Protein AF-A0A8T5VSP6-F1 (afdb_monomer)

Secondary structure (DSSP, 8-state):
--------------------------PPPPHHHHHHHHHHHHHHHHHHHHHHHHHHHHHTTPPPPSSTTHHHHHHHHHHHHHHHHHHHH-GGG-----TT---TTT--GGGHHHHHHHHHHHHHHTPPPTT-B--SSHHHHHHHHHHHHHHHTT--HHHHHHHHHHHHHHHHHHHTT-SS--BTTBSS-BTTTTB-HHHHHHHHHHHHTTHHHHHHH-HHHHHHHHHHHHHHTTS-GGGBHHHHHHHHHHHHTTTGGGGHHHHHHH--SHHHHHHHHHHHHHSHHHHHHHHHTS-TTT-EE--HHHHHHHHHTTSS-SSHHHHT---EEHHHHHHH-GGGHHHHHHHHHHHHHHHT-

Nearest PDB structures (foldseek):
  7rbt-assembly1_R  TM=1.824E-01  e=8.080E+00  Homo sapiens

Foldseek 3Di:
DDDDDDDDDDDDDDDDDDDDPPPPPPPDQDPQLVVLVVQLVVLVVQLVVLLVVLVVCVVVVHDADDLNLASNVVSVLSNLQSLLSNCVSPVVSQDDQAPLRDRSSRDDNVCVVSVVSSVVSLCVLFPADDLQADDPCLLVLQLVLQLLLLVLVPDDNVLSNLSSLLSLLQLCVQPVVDAFTHGSHDPQFTGSNRHGPVLLVQLVVQCVVSLVVSCVVPVPVSVVVVVLVVSCPPHDNRSHSNSVSSSNCSRQPSNVSVLSVVCCVVPVDSLLSSVLSVCCVQPVVQSVVLSVVSNNQQRKDQPPVSLVSLLVVVQLVHYPVSVPDRMDGSNSRSVSVSSSRVSSVVSVVVSVVSVVD

Structure (mmCIF, N/CA/C/O backbone):
data_AF-A0A8T5VSP6-F1
#
_entry.id   AF-A0A8T5VSP6-F1
#
loop_
_atom_site.group_PDB
_atom_site.id
_atom_site.type_symbol
_atom_site.label_atom_id
_atom_site.label_alt_id
_atom_site.label_comp_id
_atom_site.label_asym_id
_atom_site.label_entity_id
_atom_site.label_seq_id
_atom_site.pdbx_PDB_ins_code
_atom_site.Cartn_x
_atom_site.Cartn_y
_atom_site.Cartn_z
_atom_site.occupancy
_atom_site.B_iso_or_equiv
_atom_site.auth_seq_id
_atom_site.auth_comp_id
_atom_site.auth_asym_id
_atom_site.auth_atom_id
_atom_site.pdbx_PDB_model_num
ATOM 1 N N . MET A 1 1 ? 37.391 -11.932 97.078 1.00 38.34 1 MET A N 1
ATOM 2 C CA . MET A 1 1 ? 37.858 -12.102 95.679 1.00 38.34 1 MET A CA 1
ATOM 3 C C . MET A 1 1 ? 36.710 -12.763 94.923 1.00 38.34 1 MET A C 1
ATOM 5 O O . MET A 1 1 ? 36.271 -13.790 95.395 1.00 38.34 1 MET A O 1
ATOM 9 N N . GLY A 1 2 ? 36.077 -12.274 93.862 1.00 34.69 2 GLY A N 1
ATOM 10 C CA . GLY A 1 2 ? 36.279 -11.147 92.957 1.00 34.69 2 GLY A CA 1
ATOM 11 C C . GLY A 1 2 ? 35.716 -11.559 91.581 1.00 34.69 2 GLY A C 1
ATOM 12 O O . GLY A 1 2 ? 36.086 -12.626 91.115 1.00 34.69 2 GLY A O 1
ATOM 13 N N . ARG A 1 3 ? 34.898 -10.686 90.955 1.00 36.75 3 ARG A N 1
ATOM 14 C CA . ARG A 1 3 ? 34.450 -10.664 89.527 1.00 36.75 3 ARG A CA 1
ATOM 15 C C . ARG A 1 3 ? 33.405 -11.729 89.123 1.00 36.75 3 ARG A C 1
ATOM 17 O O . ARG A 1 3 ? 33.643 -12.907 89.310 1.00 36.75 3 ARG A O 1
ATOM 24 N N . ARG A 1 4 ? 32.164 -11.420 88.698 1.00 38.94 4 ARG A N 1
ATOM 25 C CA . ARG A 1 4 ? 31.607 -10.558 87.611 1.00 38.94 4 ARG A CA 1
ATOM 26 C C . ARG A 1 4 ? 32.137 -10.864 86.201 1.00 38.94 4 ARG A C 1
ATOM 28 O O . ARG A 1 4 ? 33.313 -10.627 85.964 1.00 38.94 4 ARG A O 1
ATOM 35 N N . CYS A 1 5 ? 31.228 -11.283 85.307 1.00 34.84 5 CYS A N 1
ATOM 36 C CA . CYS A 1 5 ? 30.966 -10.800 83.926 1.00 34.84 5 CYS A CA 1
ATOM 37 C C . CYS A 1 5 ? 29.912 -11.739 83.278 1.00 34.84 5 CYS A C 1
ATOM 39 O O . CYS A 1 5 ? 30.093 -12.948 83.331 1.00 34.84 5 CYS A O 1
ATOM 41 N N . HIS A 1 6 ? 28.686 -11.285 82.950 1.00 34.00 6 HIS A N 1
ATOM 42 C CA . HIS A 1 6 ? 28.225 -10.749 81.638 1.00 34.00 6 HIS A CA 1
ATOM 43 C C . HIS A 1 6 ? 28.463 -11.743 80.483 1.00 34.00 6 HIS A C 1
ATOM 45 O O . HIS A 1 6 ? 29.577 -12.222 80.360 1.00 34.00 6 HIS A O 1
ATOM 51 N N . ALA A 1 7 ? 27.572 -12.099 79.555 1.00 33.34 7 ALA A N 1
ATOM 52 C CA . ALA A 1 7 ? 26.216 -11.765 79.087 1.00 33.34 7 ALA A CA 1
ATOM 53 C C . ALA A 1 7 ? 25.759 -13.034 78.278 1.00 33.34 7 ALA A C 1
ATOM 55 O O . ALA A 1 7 ? 26.569 -13.936 78.105 1.00 33.34 7 ALA A O 1
ATOM 56 N N . ALA A 1 8 ? 24.551 -13.280 77.769 1.00 34.12 8 ALA A N 1
ATOM 57 C CA . ALA A 1 8 ? 23.693 -12.468 76.919 1.00 34.12 8 ALA A CA 1
ATOM 58 C C . ALA A 1 8 ? 22.339 -13.185 76.676 1.00 34.12 8 ALA A C 1
ATOM 60 O O . ALA A 1 8 ? 22.156 -14.362 76.974 1.00 34.12 8 ALA A O 1
ATOM 61 N N . ILE A 1 9 ? 21.413 -12.402 76.131 1.00 39.94 9 ILE A N 1
ATOM 62 C CA . ILE A 1 9 ? 19.973 -12.591 75.917 1.00 39.94 9 ILE A CA 1
ATOM 63 C C . ILE A 1 9 ? 19.658 -13.487 74.703 1.00 39.94 9 ILE A C 1
ATOM 65 O O . ILE A 1 9 ? 20.326 -13.372 73.680 1.00 39.94 9 ILE A O 1
ATOM 69 N N . ALA A 1 10 ? 18.550 -14.239 74.757 1.00 32.88 10 ALA A N 1
ATOM 70 C CA . ALA A 1 10 ? 17.724 -14.535 73.578 1.00 32.88 10 ALA A CA 1
ATOM 71 C C . ALA A 1 10 ? 16.235 -14.627 73.976 1.00 32.88 10 ALA A C 1
ATOM 73 O O . ALA A 1 10 ? 15.768 -15.636 74.498 1.00 32.88 10 ALA A O 1
ATOM 74 N N . LEU A 1 11 ? 15.508 -13.527 73.759 1.00 36.91 11 LEU A N 1
ATOM 75 C CA . LEU A 1 11 ? 14.051 -13.414 73.863 1.00 36.91 11 LEU A CA 1
ATOM 76 C C . LEU A 1 11 ? 13.433 -13.828 72.522 1.00 36.91 11 LEU A C 1
ATOM 78 O O . LEU A 1 11 ? 13.711 -13.210 71.497 1.00 36.91 11 LEU A O 1
ATOM 82 N N . ALA A 1 12 ? 12.582 -14.851 72.539 1.00 35.50 12 ALA A N 1
ATOM 83 C CA . ALA A 1 12 ? 11.697 -15.182 71.432 1.00 35.50 12 ALA A CA 1
ATOM 84 C C . ALA A 1 12 ? 10.434 -14.313 71.523 1.00 35.50 12 ALA A C 1
ATOM 86 O O . ALA A 1 12 ? 9.738 -14.349 72.537 1.00 35.50 12 ALA A O 1
ATOM 87 N N . VAL A 1 13 ? 10.124 -13.550 70.472 1.00 39.53 13 VAL A N 1
ATOM 88 C CA . VAL A 1 13 ? 8.822 -12.885 70.320 1.00 39.53 13 VAL A CA 1
ATOM 89 C C . VAL A 1 13 ? 8.236 -13.234 68.957 1.00 39.53 13 VAL A C 1
ATOM 91 O O . VAL A 1 13 ? 8.808 -12.949 67.908 1.00 39.53 13 VAL A O 1
ATOM 94 N N . LEU A 1 14 ? 7.077 -13.882 69.038 1.00 39.38 14 LEU A N 1
ATOM 95 C CA . LEU A 1 14 ? 6.125 -14.196 67.983 1.00 39.38 14 LEU A CA 1
ATOM 96 C C . LEU A 1 14 ? 5.667 -12.907 67.272 1.00 39.38 14 LEU A C 1
ATOM 98 O O . LEU A 1 14 ? 5.150 -11.999 67.920 1.00 39.38 14 LEU A O 1
ATOM 102 N N . GLY A 1 15 ? 5.804 -12.849 65.947 1.00 37.84 15 GLY A N 1
ATOM 103 C CA . GLY A 1 15 ? 5.252 -11.786 65.103 1.00 37.84 15 GLY A CA 1
ATOM 104 C C . GLY A 1 15 ? 4.180 -12.337 64.165 1.00 37.84 15 GLY A C 1
ATOM 105 O O . GLY A 1 15 ? 4.492 -12.990 63.174 1.00 37.84 15 GLY A O 1
ATOM 106 N N . LEU A 1 16 ? 2.919 -12.077 64.507 1.00 37.56 16 LEU A N 1
ATOM 107 C CA . LEU A 1 16 ? 1.709 -12.378 63.744 1.00 37.56 16 LEU A CA 1
ATOM 108 C C . LEU A 1 16 ? 1.701 -11.580 62.421 1.00 37.56 16 LEU A C 1
ATOM 110 O O . LEU A 1 16 ? 1.594 -10.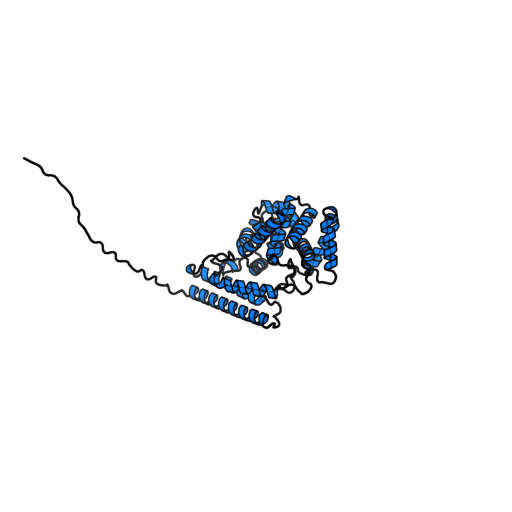355 62.441 1.00 37.56 16 LEU A O 1
ATOM 114 N N . ILE A 1 17 ? 1.801 -12.252 61.269 1.00 44.00 17 ILE A N 1
ATOM 115 C CA . ILE A 1 17 ? 1.660 -11.616 59.948 1.00 44.00 17 ILE A CA 1
ATOM 116 C C . ILE A 1 17 ? 0.165 -11.537 59.606 1.00 44.00 17 ILE A C 1
ATOM 118 O O . ILE A 1 17 ? -0.447 -12.521 59.199 1.00 44.00 17 ILE A O 1
ATOM 122 N N . LEU A 1 18 ? -0.421 -10.351 59.774 1.00 41.06 18 LEU A N 1
ATOM 123 C CA . LEU A 1 18 ? -1.714 -9.981 59.197 1.00 41.06 18 LEU A CA 1
ATOM 124 C C . LEU A 1 18 ? -1.507 -9.650 57.713 1.00 41.06 18 LEU A C 1
ATOM 126 O O . LEU A 1 18 ? -1.065 -8.558 57.364 1.00 41.06 18 LEU A O 1
ATOM 130 N N . THR A 1 19 ? -1.826 -10.593 56.829 1.00 43.75 19 THR A N 1
ATOM 131 C CA . THR A 1 19 ? -1.973 -10.322 55.395 1.00 43.75 19 THR A CA 1
ATOM 132 C C . THR A 1 19 ? -3.233 -9.491 55.178 1.00 43.75 19 THR A C 1
ATOM 134 O O . THR A 1 19 ? -4.352 -10.003 55.239 1.00 43.75 19 THR A O 1
ATOM 137 N N . THR A 1 20 ? -3.067 -8.195 54.933 1.00 40.00 20 THR A N 1
ATOM 138 C CA . THR A 1 20 ? -4.136 -7.338 54.428 1.00 40.00 20 THR A CA 1
ATOM 139 C C . THR A 1 20 ? -4.441 -7.738 52.986 1.00 40.00 20 THR A C 1
ATOM 141 O O . THR A 1 20 ? -3.684 -7.449 52.063 1.00 40.00 20 THR A O 1
ATOM 144 N N . PHE A 1 21 ? -5.567 -8.420 52.772 1.00 42.69 21 PHE A N 1
ATOM 145 C CA . PHE A 1 21 ? -6.163 -8.514 51.445 1.00 42.69 21 PHE A CA 1
ATOM 146 C C . PHE A 1 21 ? -6.625 -7.111 51.050 1.00 42.69 21 PHE A C 1
ATOM 148 O O . PHE A 1 21 ? -7.667 -6.633 51.498 1.00 42.69 21 PHE A O 1
ATOM 155 N N . THR A 1 22 ? -5.841 -6.423 50.226 1.00 44.12 22 THR A N 1
ATOM 156 C CA . THR A 1 22 ? -6.334 -5.261 49.497 1.00 44.12 22 THR A CA 1
ATOM 157 C C . THR A 1 22 ? -7.338 -5.771 48.469 1.00 44.12 22 THR A C 1
ATOM 159 O O . THR A 1 22 ? -6.989 -6.217 47.378 1.00 44.12 22 THR A O 1
ATOM 162 N N . VAL A 1 23 ? -8.622 -5.747 48.833 1.00 45.62 23 VAL A N 1
ATOM 163 C CA . VAL A 1 23 ? -9.711 -5.865 47.863 1.00 45.62 23 VAL A CA 1
ATOM 164 C C . VAL A 1 23 ? -9.551 -4.680 46.919 1.00 45.62 23 VAL A C 1
ATOM 166 O O . VAL A 1 23 ? -9.854 -3.541 47.281 1.00 45.62 23 VAL A O 1
ATOM 169 N N . SER A 1 24 ? -8.991 -4.942 45.738 1.00 44.59 24 SER A N 1
ATOM 170 C CA . SER A 1 24 ? -8.913 -3.971 44.657 1.00 44.59 24 SER A CA 1
ATOM 171 C C . SER A 1 24 ? -10.351 -3.562 44.346 1.00 44.59 24 SER A C 1
ATOM 173 O O . SER A 1 24 ? -11.112 -4.334 43.765 1.00 44.59 24 SER A O 1
ATOM 175 N N . HIS A 1 25 ? -10.770 -2.395 44.838 1.00 50.62 25 HIS A N 1
ATOM 176 C CA . HIS A 1 25 ? -12.049 -1.819 44.463 1.00 50.62 25 HIS A CA 1
ATOM 177 C C . HIS A 1 25 ? -11.952 -1.551 42.969 1.00 50.62 25 HIS A C 1
ATOM 179 O O . HIS A 1 25 ? -11.252 -0.626 42.554 1.00 50.62 25 HIS A O 1
ATOM 185 N N . ALA A 1 26 ? -12.617 -2.379 42.163 1.00 56.72 26 ALA A N 1
ATOM 186 C CA . ALA A 1 26 ? -12.883 -2.049 40.777 1.00 56.72 26 ALA A CA 1
ATOM 187 C C . ALA A 1 26 ? -13.606 -0.697 40.792 1.00 56.72 26 ALA A C 1
ATOM 189 O O . ALA A 1 26 ? -14.774 -0.615 41.169 1.00 56.72 26 ALA A O 1
ATOM 190 N N . GLN A 1 27 ? -12.871 0.378 40.499 1.00 66.44 27 GLN A N 1
ATOM 191 C CA . GLN A 1 27 ? -13.440 1.713 40.414 1.00 66.44 27 GLN A CA 1
ATOM 192 C C . GLN A 1 27 ? -14.550 1.666 39.372 1.00 66.44 27 GLN A C 1
ATOM 194 O O . GLN A 1 27 ? -14.308 1.290 38.223 1.00 66.44 27 GLN A O 1
ATOM 199 N N . THR A 1 28 ? -15.763 2.036 39.779 1.00 77.25 28 THR A N 1
ATOM 200 C CA . THR A 1 28 ? -16.876 2.213 38.851 1.00 77.25 28 THR A CA 1
ATOM 201 C C . THR A 1 28 ? -16.426 3.172 37.747 1.00 77.25 28 THR A C 1
ATOM 203 O O . THR A 1 28 ? -15.957 4.269 38.075 1.00 77.25 28 THR A O 1
ATOM 206 N N . PRO A 1 29 ? -16.523 2.784 36.462 1.00 82.88 29 PRO A N 1
ATOM 207 C CA . PRO A 1 29 ? -16.100 3.646 35.372 1.00 82.88 29 PRO A CA 1
ATOM 208 C C . PRO A 1 29 ? -16.831 4.987 35.435 1.00 82.88 29 PRO A C 1
ATOM 210 O O . PRO A 1 29 ? -18.040 5.038 35.669 1.00 82.88 29 PRO A O 1
ATOM 213 N N . ASN A 1 30 ? -16.115 6.088 35.207 1.00 92.56 30 ASN A N 1
ATOM 214 C CA . ASN A 1 30 ? -16.770 7.387 35.074 1.00 92.56 30 ASN A CA 1
ATOM 215 C C . ASN A 1 30 ? -17.596 7.454 33.770 1.00 92.56 30 ASN A C 1
ATOM 217 O O . ASN A 1 30 ? -17.543 6.552 32.928 1.00 92.56 30 ASN A O 1
ATOM 221 N N . ALA A 1 31 ? -18.359 8.534 33.580 1.00 92.88 31 ALA A N 1
ATOM 222 C CA . ALA A 1 31 ? -19.233 8.688 32.413 1.00 92.88 31 ALA A CA 1
ATOM 223 C C . ALA A 1 31 ? -18.480 8.555 31.074 1.00 92.88 31 ALA A C 1
ATOM 225 O O . ALA A 1 31 ? -18.916 7.813 30.197 1.00 92.88 31 ALA A O 1
ATOM 226 N N . LYS A 1 32 ? -17.306 9.191 30.947 1.00 92.56 32 LYS A N 1
ATOM 227 C CA . LYS A 1 32 ? -16.472 9.141 29.733 1.00 92.56 32 LYS A CA 1
ATOM 228 C C . LYS A 1 32 ? -15.944 7.730 29.456 1.00 92.56 32 LYS A C 1
ATOM 230 O O . LYS A 1 32 ? -15.902 7.294 28.311 1.00 92.56 32 LYS A O 1
ATOM 235 N N . GLN A 1 33 ? -15.540 7.017 30.504 1.00 95.44 33 GLN A N 1
ATOM 236 C CA . GLN A 1 33 ? -15.071 5.633 30.410 1.00 95.44 33 GLN A CA 1
ATOM 237 C C . GLN A 1 33 ? -16.202 4.688 29.988 1.00 95.44 33 GLN A C 1
ATOM 239 O O . GLN A 1 33 ? -16.013 3.851 29.107 1.00 95.44 33 GLN A O 1
ATOM 244 N N . SER A 1 34 ? -17.392 4.876 30.561 1.00 96.44 34 SER A N 1
ATOM 245 C CA . SER A 1 34 ? -18.592 4.104 30.223 1.00 96.44 34 SER A CA 1
ATOM 246 C C . SER A 1 34 ? -19.030 4.335 28.773 1.00 96.44 34 SER A C 1
ATOM 248 O O . SER A 1 34 ? -19.353 3.387 28.062 1.00 96.44 34 SER A O 1
ATOM 250 N N . GLU A 1 35 ? -18.992 5.585 28.304 1.00 96.56 35 GLU A N 1
ATOM 251 C CA . GLU A 1 35 ? -19.316 5.947 26.921 1.00 96.56 35 GLU A CA 1
ATOM 252 C C . GLU A 1 35 ? -18.315 5.362 25.912 1.00 96.56 35 GLU A C 1
ATOM 254 O O . GLU A 1 35 ? -18.717 4.818 24.878 1.00 96.56 35 GLU A O 1
ATOM 259 N N . ALA A 1 36 ? -17.014 5.434 26.213 1.00 97.06 36 ALA A N 1
ATOM 260 C CA . ALA A 1 36 ? -15.977 4.876 25.351 1.00 97.06 36 ALA A CA 1
ATOM 261 C C . ALA A 1 36 ? -16.098 3.346 25.241 1.00 97.06 36 ALA A C 1
ATOM 263 O O . ALA A 1 36 ? -15.998 2.802 24.140 1.00 97.06 36 ALA A O 1
ATOM 264 N N . LEU A 1 37 ? -16.390 2.664 26.355 1.00 97.81 37 LEU A N 1
ATOM 265 C CA . LEU A 1 37 ? -16.643 1.223 26.371 1.00 97.81 37 LEU A CA 1
ATOM 266 C C . LEU A 1 37 ? -17.878 0.861 25.537 1.00 97.81 37 LEU A C 1
ATOM 268 O O . LEU A 1 37 ? -17.782 0.033 24.637 1.00 97.81 37 LEU A O 1
ATOM 272 N N . ALA A 1 38 ? -19.004 1.547 25.749 1.00 98.25 38 ALA A N 1
ATOM 273 C CA . ALA A 1 38 ? -20.226 1.310 24.979 1.00 98.25 38 ALA A CA 1
ATOM 274 C C . ALA A 1 38 ? -20.040 1.568 23.471 1.00 98.25 38 ALA A C 1
ATOM 276 O O . ALA A 1 38 ? -20.634 0.885 22.634 1.00 98.25 38 ALA A O 1
ATOM 277 N N . THR A 1 39 ? -19.212 2.551 23.106 1.00 98.31 39 THR A N 1
ATOM 278 C CA . THR A 1 39 ? -18.873 2.842 21.706 1.00 98.31 39 THR A CA 1
ATOM 279 C C . THR A 1 39 ? -18.039 1.724 21.088 1.00 98.31 39 THR A C 1
ATOM 281 O O . THR A 1 39 ? -18.326 1.311 19.963 1.00 98.31 39 THR A O 1
ATOM 284 N N . TYR A 1 40 ? -17.048 1.210 21.822 1.00 98.56 40 TYR A N 1
ATOM 285 C CA . TYR A 1 40 ? -16.252 0.061 21.397 1.00 98.56 40 TYR A CA 1
ATOM 286 C C . TYR A 1 40 ? -17.110 -1.194 21.210 1.00 98.56 40 TYR A C 1
ATOM 288 O O . TYR A 1 40 ? -17.065 -1.812 20.146 1.00 98.56 40 TYR A O 1
ATOM 296 N N . ASP A 1 41 ? -17.949 -1.524 22.193 1.00 98.69 41 ASP A N 1
ATOM 297 C CA . ASP A 1 41 ? -18.804 -2.712 22.145 1.00 98.69 41 ASP A CA 1
ATOM 298 C C . ASP A 1 41 ? -19.784 -2.661 20.965 1.00 98.69 41 ASP A C 1
ATOM 300 O O . ASP A 1 41 ? -19.981 -3.663 20.271 1.00 98.69 41 ASP A O 1
ATOM 304 N N . ARG A 1 42 ? -20.344 -1.477 20.673 1.00 98.75 42 ARG A N 1
ATOM 305 C CA . ARG A 1 42 ? -21.186 -1.261 19.488 1.00 98.75 42 ARG A CA 1
ATOM 306 C C . ARG A 1 42 ? -20.404 -1.479 18.194 1.00 98.75 42 ARG A C 1
ATOM 308 O O . ARG A 1 42 ? -20.843 -2.259 17.355 1.00 98.75 42 ARG A O 1
ATOM 315 N N . ALA A 1 43 ? -19.239 -0.845 18.046 1.00 98.62 43 ALA A N 1
ATOM 316 C CA . ALA A 1 43 ? -18.416 -0.981 16.844 1.00 98.62 43 ALA A CA 1
ATOM 317 C C . ALA A 1 43 ? -17.961 -2.434 16.611 1.00 98.62 43 ALA A C 1
ATOM 319 O O . ALA A 1 43 ? -17.938 -2.907 15.474 1.00 98.62 43 ALA A O 1
ATOM 320 N N . LEU A 1 44 ? -17.644 -3.166 17.684 1.00 98.81 44 LEU A N 1
ATOM 321 C CA . LEU A 1 44 ? -17.322 -4.590 17.624 1.00 98.81 44 LEU A CA 1
ATOM 322 C C . LEU A 1 44 ? -18.538 -5.435 17.210 1.00 98.81 44 LEU A C 1
ATOM 324 O O . LEU A 1 44 ? -18.395 -6.356 16.402 1.00 98.81 44 LEU A O 1
ATOM 328 N N . GLY A 1 45 ? -19.725 -5.131 17.741 1.00 98.81 45 GLY A N 1
ATOM 329 C CA . GLY A 1 45 ? -20.983 -5.764 17.340 1.00 98.81 45 GLY A CA 1
ATOM 330 C C . GLY A 1 45 ? -21.286 -5.567 15.852 1.00 98.81 45 GLY A C 1
ATOM 331 O O . GLY A 1 45 ? -21.542 -6.542 15.142 1.00 98.81 45 GLY A O 1
ATOM 332 N N . ASP A 1 46 ? -21.161 -4.333 15.363 1.00 98.75 46 ASP A N 1
ATOM 333 C CA . ASP A 1 46 ? -21.356 -3.991 13.952 1.00 98.75 46 ASP A CA 1
ATOM 334 C C . ASP A 1 46 ? -20.348 -4.722 13.057 1.00 98.75 46 ASP A C 1
ATOM 336 O O . ASP A 1 46 ? -20.722 -5.306 12.036 1.00 98.75 46 ASP A O 1
ATOM 340 N N . PHE A 1 47 ? -19.073 -4.766 13.459 1.00 98.75 47 PHE A N 1
ATOM 341 C CA . PHE A 1 47 ? -18.038 -5.482 12.714 1.00 98.75 47 PHE A CA 1
ATOM 342 C C . PHE A 1 47 ? -18.338 -6.980 12.595 1.00 98.75 47 PHE A C 1
ATOM 344 O O . PHE A 1 47 ? -18.275 -7.527 11.492 1.00 98.75 47 PHE A O 1
ATOM 351 N N . LYS A 1 48 ? -18.738 -7.633 13.694 1.00 98.81 48 LYS A N 1
ATOM 352 C CA . LYS A 1 48 ? -19.151 -9.048 13.693 1.00 98.81 48 LYS A CA 1
ATOM 353 C C . LYS A 1 48 ? -20.363 -9.289 12.792 1.00 98.81 48 LYS A C 1
ATOM 355 O O . LYS A 1 48 ? -20.372 -10.256 12.034 1.00 98.81 48 LYS A O 1
ATOM 360 N N . SER A 1 49 ? -21.364 -8.413 12.861 1.00 98.69 49 SER A N 1
ATOM 361 C CA . SER A 1 49 ? -22.584 -8.515 12.054 1.00 98.69 49 SER A CA 1
ATOM 362 C C . SER A 1 49 ? -22.278 -8.422 10.556 1.00 98.69 49 SER A C 1
ATOM 364 O O . SER A 1 49 ? -22.673 -9.294 9.782 1.00 98.69 49 SER A O 1
ATOM 366 N N . ILE A 1 50 ? -21.492 -7.420 10.148 1.00 98.19 50 ILE A N 1
ATOM 367 C CA . ILE A 1 50 ? -21.129 -7.209 8.740 1.00 98.19 50 ILE A CA 1
ATOM 368 C C . ILE A 1 50 ? -20.217 -8.337 8.228 1.00 98.19 50 ILE A C 1
ATOM 370 O O . ILE A 1 50 ? -20.376 -8.764 7.084 1.00 98.19 50 ILE A O 1
ATOM 374 N N . LEU A 1 51 ? -19.300 -8.857 9.057 1.00 98.25 51 LEU A N 1
ATOM 375 C CA . LEU A 1 51 ? -18.505 -10.051 8.733 1.00 98.25 51 LEU A CA 1
ATOM 376 C C . LEU A 1 51 ? -19.390 -11.260 8.447 1.00 98.25 51 LEU A C 1
ATOM 378 O O . LEU A 1 51 ? -19.279 -11.850 7.373 1.00 98.25 51 LEU A O 1
ATOM 382 N N . ALA A 1 52 ? -20.303 -11.587 9.363 1.00 98.38 52 ALA A N 1
ATOM 383 C CA . ALA A 1 52 ? -21.209 -12.719 9.200 1.00 98.38 52 ALA A CA 1
ATOM 384 C C . ALA A 1 52 ? -22.082 -12.575 7.944 1.00 98.38 52 ALA A C 1
ATOM 386 O O . ALA A 1 52 ? -22.272 -13.534 7.204 1.00 98.38 52 ALA A O 1
ATOM 387 N N . GLU A 1 53 ? -22.572 -11.368 7.676 1.00 97.62 53 GLU A N 1
ATOM 388 C CA . GLU A 1 53 ? -23.387 -11.055 6.506 1.00 97.62 53 GLU A CA 1
ATOM 389 C C . GLU A 1 53 ? -22.603 -11.230 5.194 1.00 97.62 53 GLU A C 1
ATOM 391 O O . GLU A 1 53 ? -23.070 -11.900 4.274 1.00 97.62 53 GLU A O 1
ATOM 396 N N . ARG A 1 54 ? -21.362 -10.734 5.108 1.00 97.94 54 ARG A N 1
ATOM 397 C CA . ARG A 1 54 ? -20.517 -10.941 3.915 1.00 97.94 54 ARG A CA 1
ATOM 398 C C . ARG A 1 54 ? -20.084 -12.391 3.744 1.00 97.94 54 ARG A C 1
ATOM 400 O O . ARG A 1 54 ? -20.058 -12.877 2.616 1.00 97.94 54 ARG A O 1
ATOM 407 N N . ARG A 1 55 ? -19.801 -13.092 4.842 1.00 98.25 55 ARG A N 1
ATOM 408 C CA . ARG A 1 55 ? -19.510 -14.526 4.829 1.00 98.25 55 ARG A CA 1
ATOM 409 C C . ARG A 1 55 ? -20.683 -15.319 4.261 1.00 98.25 55 ARG A C 1
ATOM 411 O O . ARG A 1 55 ? -20.478 -16.075 3.319 1.00 98.25 55 ARG A O 1
ATOM 418 N N . ARG A 1 56 ? -21.902 -15.090 4.766 1.00 98.25 56 ARG A N 1
ATOM 419 C CA . ARG A 1 56 ? -23.108 -15.769 4.272 1.00 98.25 56 ARG A CA 1
ATOM 420 C C . ARG A 1 56 ? -23.322 -15.546 2.783 1.00 98.25 56 ARG A C 1
ATOM 422 O O . ARG A 1 56 ? -23.533 -16.520 2.073 1.00 98.25 56 ARG A O 1
ATOM 429 N N . GLN A 1 57 ? -23.214 -14.306 2.304 1.00 97.75 57 GLN A N 1
ATOM 430 C CA . GLN A 1 57 ? -23.360 -14.025 0.872 1.00 97.75 57 GLN A CA 1
ATOM 431 C C . GLN A 1 57 ? -22.338 -14.795 0.025 1.00 97.75 57 GLN A C 1
ATOM 433 O O . GLN A 1 57 ? -22.693 -15.376 -0.998 1.00 97.75 57 GLN A O 1
ATOM 438 N N . ILE A 1 58 ? -21.074 -14.833 0.462 1.00 96.88 58 ILE A N 1
ATOM 439 C CA . ILE A 1 58 ? -20.006 -15.565 -0.231 1.00 96.88 58 ILE A CA 1
ATOM 440 C C . ILE A 1 58 ? -20.272 -17.079 -0.217 1.00 96.88 58 ILE A C 1
ATOM 442 O O . ILE A 1 58 ? -20.179 -17.723 -1.261 1.00 96.88 58 ILE A O 1
ATOM 446 N N . GLU A 1 59 ? -20.625 -17.648 0.937 1.00 97.75 59 GLU A N 1
ATOM 447 C CA . GLU A 1 59 ? -20.906 -19.082 1.097 1.00 97.75 59 GLU A CA 1
ATOM 448 C C . GLU A 1 59 ? -22.135 -19.521 0.288 1.00 97.75 59 GLU A C 1
ATOM 450 O O . GLU A 1 59 ? -22.105 -20.561 -0.374 1.00 97.75 59 GLU A O 1
ATOM 455 N N . ALA A 1 60 ? -23.188 -18.702 0.277 1.00 97.94 60 ALA A N 1
ATOM 456 C CA . ALA A 1 60 ? -24.416 -18.937 -0.477 1.00 97.94 60 ALA A CA 1
ATOM 457 C C . ALA A 1 60 ? -24.296 -18.591 -1.975 1.00 97.94 60 ALA A C 1
ATOM 459 O O . ALA A 1 60 ? -25.230 -18.847 -2.734 1.00 97.94 60 ALA A O 1
ATOM 460 N N . LYS A 1 61 ? -23.153 -18.042 -2.418 1.00 96.44 61 LYS A N 1
ATOM 461 C CA . LYS A 1 61 ? -22.927 -17.536 -3.787 1.00 96.44 61 LYS A CA 1
ATOM 462 C C . LYS A 1 61 ? -23.968 -16.498 -4.220 1.00 96.44 61 LYS A C 1
ATOM 464 O O . LYS A 1 61 ? -24.333 -16.417 -5.394 1.00 96.44 61 LYS A O 1
ATOM 469 N N . GLU A 1 62 ? -24.445 -15.706 -3.270 1.00 96.50 62 GLU A N 1
ATOM 470 C CA . GLU A 1 62 ? -25.349 -14.597 -3.540 1.00 96.50 62 GLU A CA 1
ATOM 471 C C . GLU A 1 62 ? -24.604 -13.446 -4.235 1.00 96.50 62 GLU A C 1
ATOM 473 O O . GLU A 1 62 ? -23.388 -13.286 -4.067 1.00 96.50 62 GLU A O 1
ATOM 478 N N . PRO A 1 63 ? -25.310 -12.607 -5.010 1.00 93.94 63 PRO A N 1
ATOM 479 C CA . PRO A 1 63 ? -24.724 -11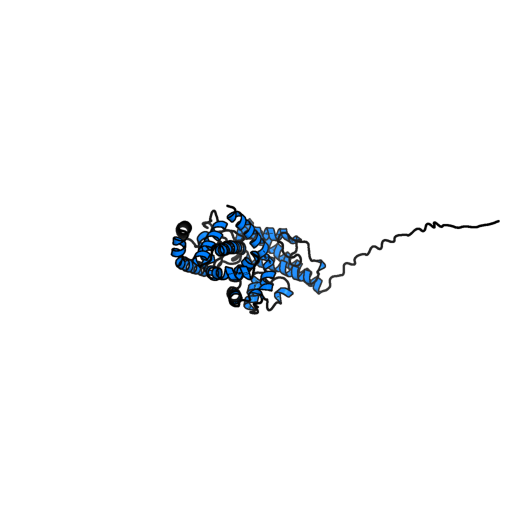.394 -5.558 1.00 93.94 63 PRO A CA 1
ATOM 480 C C . PRO A 1 63 ? -24.176 -10.487 -4.450 1.00 93.94 63 PRO A C 1
ATOM 482 O O . PRO A 1 63 ? -24.888 -10.106 -3.521 1.00 93.94 63 PRO A O 1
ATOM 485 N N . LEU A 1 64 ? -22.908 -10.099 -4.576 1.00 94.25 64 LEU A N 1
ATOM 486 C CA . LEU A 1 64 ? -22.276 -9.151 -3.663 1.00 94.25 64 LEU A CA 1
ATOM 487 C C . LEU A 1 64 ? -22.640 -7.701 -4.026 1.00 94.25 64 LEU A C 1
ATOM 489 O O . LEU A 1 64 ? -22.874 -7.399 -5.201 1.00 94.25 64 LEU A O 1
ATOM 493 N N . PRO A 1 65 ? -22.650 -6.769 -3.054 1.00 94.25 65 PRO A N 1
ATOM 494 C CA . PRO A 1 65 ? -22.911 -5.366 -3.346 1.00 94.25 65 PRO A CA 1
ATOM 495 C C . PRO A 1 65 ? -21.800 -4.747 -4.203 1.00 94.25 65 PRO A C 1
ATOM 497 O O . PRO A 1 65 ? -20.648 -5.183 -4.189 1.00 94.25 65 PRO A O 1
ATOM 500 N N . ASN A 1 66 ? -22.143 -3.670 -4.913 1.00 92.69 66 ASN A N 1
ATOM 501 C CA . ASN A 1 66 ? -21.167 -2.839 -5.610 1.00 92.69 66 ASN A CA 1
ATOM 502 C C . ASN A 1 66 ? -20.188 -2.242 -4.579 1.00 92.69 66 ASN A C 1
ATOM 504 O O . ASN A 1 66 ? -20.618 -1.497 -3.702 1.00 92.69 66 ASN A O 1
ATOM 508 N N . LEU A 1 67 ? -18.892 -2.560 -4.684 1.00 94.75 67 LEU A N 1
ATOM 509 C CA . LEU A 1 67 ? -17.851 -2.329 -3.659 1.00 94.75 67 LEU A CA 1
ATOM 510 C C . LEU A 1 67 ? -18.006 -3.230 -2.416 1.00 94.75 67 LEU A C 1
ATOM 512 O O . LEU A 1 67 ? -18.269 -2.754 -1.304 1.00 94.75 67 LEU A O 1
ATOM 516 N N . PRO A 1 68 ? -17.830 -4.550 -2.581 1.00 94.25 68 PRO A N 1
ATOM 517 C CA . PRO A 1 68 ? -18.236 -5.534 -1.581 1.00 94.25 68 PRO A CA 1
ATOM 518 C C . PRO A 1 68 ? -17.443 -5.472 -0.267 1.00 94.25 68 PRO A C 1
ATOM 520 O O . PRO A 1 68 ? -17.960 -5.827 0.793 1.00 94.25 68 PRO A O 1
ATOM 523 N N . GLY A 1 69 ? -16.220 -4.943 -0.304 1.00 95.50 69 GLY A N 1
ATOM 524 C CA . GLY A 1 69 ? -15.363 -4.759 0.862 1.00 95.50 69 GLY A CA 1
ATOM 525 C C . GLY A 1 69 ? -15.566 -3.435 1.601 1.00 95.50 69 GLY A C 1
ATOM 526 O O . GLY A 1 69 ? -15.018 -3.268 2.690 1.00 95.50 69 GLY A O 1
ATOM 527 N N . GLN A 1 70 ? -16.335 -2.481 1.062 1.00 94.94 70 GLN A N 1
ATOM 528 C CA . GLN A 1 70 ? -16.417 -1.131 1.633 1.00 94.94 70 GLN A CA 1
ATOM 529 C C . GLN A 1 70 ? -16.995 -1.124 3.053 1.00 94.94 70 GLN A C 1
ATOM 531 O O . GLN A 1 70 ? -16.395 -0.542 3.958 1.00 94.94 70 GLN A O 1
ATOM 536 N N . ALA A 1 71 ? -18.130 -1.794 3.269 1.00 95.94 71 ALA A N 1
ATOM 537 C CA . ALA A 1 71 ? -18.767 -1.853 4.586 1.00 95.94 71 ALA A CA 1
ATOM 538 C C . ALA A 1 71 ? -17.869 -2.549 5.623 1.00 95.94 71 ALA A C 1
ATOM 540 O O . ALA A 1 71 ? -17.713 -2.054 6.737 1.00 95.94 71 ALA A O 1
ATOM 541 N N . LEU A 1 72 ? -17.212 -3.646 5.230 1.00 96.00 72 LEU A N 1
ATOM 542 C CA . LEU A 1 72 ? -16.261 -4.362 6.083 1.00 96.00 72 LEU A CA 1
ATOM 543 C C . LEU A 1 72 ? -15.066 -3.497 6.466 1.00 96.00 72 LEU A C 1
ATOM 545 O O . LEU A 1 72 ? -14.667 -3.468 7.628 1.00 96.00 72 LEU A O 1
ATOM 549 N N . TYR A 1 73 ? -14.487 -2.791 5.493 1.00 94.69 73 TYR A N 1
ATOM 550 C CA . TYR A 1 73 ? -13.356 -1.906 5.734 1.00 94.69 73 TYR A CA 1
ATOM 551 C C . TYR A 1 73 ? -13.718 -0.800 6.726 1.00 94.69 73 TYR A C 1
ATOM 553 O O . TYR A 1 73 ? -12.965 -0.561 7.670 1.00 94.69 73 TYR A O 1
ATOM 561 N N . LEU A 1 74 ? -14.877 -0.158 6.547 1.00 95.06 74 LEU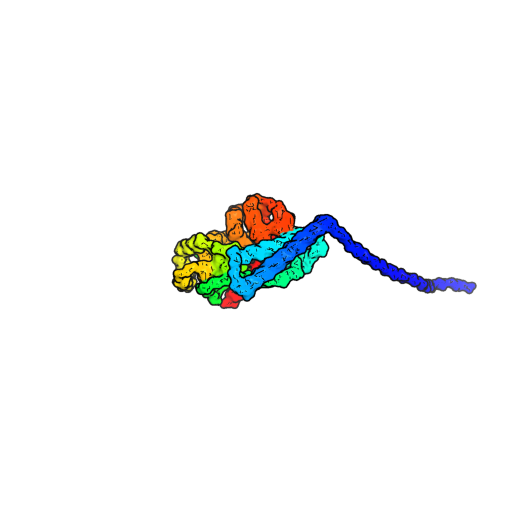 A N 1
ATOM 562 C CA . LEU A 1 74 ? -15.346 0.893 7.448 1.00 95.06 74 LEU A CA 1
ATOM 563 C C . LEU A 1 74 ? -15.609 0.360 8.859 1.00 95.06 74 LEU A C 1
ATOM 565 O O . LEU A 1 74 ? -15.172 0.984 9.822 1.00 95.06 74 LEU A O 1
ATOM 569 N N . ALA A 1 75 ? -16.241 -0.808 8.991 1.00 97.12 75 ALA A N 1
ATOM 570 C CA . ALA A 1 75 ? -16.487 -1.432 10.290 1.00 97.12 75 ALA A CA 1
ATOM 571 C C . ALA A 1 75 ? -15.180 -1.813 11.010 1.00 97.12 75 ALA A C 1
ATOM 573 O O . ALA A 1 75 ? -15.022 -1.552 12.202 1.00 97.12 75 ALA A O 1
ATOM 574 N N . ARG A 1 76 ? -14.189 -2.332 10.272 1.00 96.25 76 ARG A N 1
ATOM 575 C CA . ARG A 1 76 ? -12.842 -2.593 10.802 1.00 96.25 76 ARG A CA 1
ATOM 576 C C . ARG A 1 76 ? -12.152 -1.306 11.265 1.00 96.25 76 ARG A C 1
ATOM 578 O O . ARG A 1 76 ? -11.519 -1.282 12.314 1.00 96.25 76 ARG A O 1
ATOM 585 N N . VAL A 1 77 ? -12.243 -0.224 10.492 1.00 94.62 77 VAL A N 1
ATOM 586 C CA . VAL A 1 77 ? -11.681 1.075 10.903 1.00 94.62 77 VAL A CA 1
ATOM 587 C C . VAL A 1 77 ? -12.390 1.598 12.153 1.00 94.62 77 VAL A C 1
ATOM 589 O O . VAL A 1 77 ? -11.718 2.089 13.058 1.00 94.62 77 VAL A O 1
ATOM 592 N N . ALA A 1 78 ? -13.716 1.452 12.232 1.00 96.06 78 ALA A N 1
ATOM 593 C CA . ALA A 1 78 ? -14.508 1.873 13.380 1.00 96.06 78 ALA A CA 1
ATOM 594 C C . ALA A 1 78 ? -14.091 1.142 14.662 1.00 96.06 78 ALA A C 1
ATOM 596 O O . ALA A 1 78 ? -13.841 1.814 15.659 1.00 96.06 78 ALA A O 1
ATOM 597 N N . VAL A 1 79 ? -13.925 -0.189 14.630 1.00 97.62 79 VAL A N 1
ATOM 598 C CA . VAL A 1 79 ? -13.548 -0.952 15.832 1.00 97.62 79 VAL A CA 1
ATOM 599 C C . VAL A 1 79 ? -12.153 -0.569 16.345 1.00 97.62 79 VAL A C 1
ATOM 601 O O . VAL A 1 79 ? -12.007 -0.261 17.528 1.00 97.62 79 VAL A O 1
ATOM 604 N N . ILE A 1 80 ? -11.157 -0.451 15.455 1.00 96.69 80 ILE A N 1
ATOM 605 C CA . ILE A 1 80 ? -9.788 -0.007 15.797 1.00 96.69 80 ILE A CA 1
ATOM 606 C C . ILE A 1 80 ? -9.821 1.421 16.362 1.00 96.69 80 ILE A C 1
ATOM 608 O O . ILE A 1 80 ? -9.213 1.722 17.387 1.00 96.69 80 ILE A O 1
ATOM 612 N N . SER A 1 81 ? -10.588 2.306 15.725 1.00 96.38 81 SER A N 1
ATOM 613 C CA . SER A 1 81 ? -10.772 3.682 16.178 1.00 96.38 81 SER A CA 1
ATOM 614 C C . SER A 1 81 ? -11.389 3.759 17.576 1.00 96.38 81 SER A C 1
ATOM 616 O O . SER A 1 81 ? -10.864 4.464 18.432 1.00 96.38 81 SER A O 1
ATOM 618 N N . SER A 1 82 ? -12.500 3.057 17.806 1.00 97.88 82 SER A N 1
ATOM 619 C CA . SER A 1 82 ? -13.191 3.065 19.097 1.00 97.88 82 SER A CA 1
ATOM 620 C C . SER A 1 82 ? -12.368 2.410 20.199 1.00 97.88 82 SER A C 1
ATOM 622 O O . SER A 1 82 ? -12.446 2.831 21.347 1.00 97.88 82 SER A O 1
ATOM 624 N N . TYR A 1 83 ? -11.531 1.426 19.859 1.00 98.12 83 TYR A N 1
ATOM 625 C CA . TYR A 1 83 ? -10.607 0.837 20.817 1.00 98.12 83 TYR A CA 1
ATOM 626 C C . TYR A 1 83 ? -9.518 1.833 21.222 1.00 98.12 83 TYR A C 1
ATOM 628 O O . TYR A 1 83 ? -9.199 1.959 22.403 1.00 98.12 83 TYR A O 1
ATOM 636 N N . LYS A 1 84 ? -9.000 2.618 20.270 1.00 97.81 84 LYS A N 1
ATOM 637 C CA . LYS A 1 84 ? -8.086 3.713 20.601 1.00 97.81 84 LYS A CA 1
ATOM 638 C C . LYS A 1 84 ? -8.746 4.762 21.507 1.00 97.81 84 LYS A C 1
ATOM 640 O O . LYS A 1 84 ? -8.131 5.195 22.475 1.00 97.81 84 LYS A O 1
ATOM 645 N N . ASP A 1 85 ? -10.005 5.116 21.246 1.00 97.69 85 ASP A N 1
ATOM 646 C CA . ASP A 1 85 ? -10.781 6.007 22.125 1.00 97.69 85 ASP A CA 1
ATOM 647 C C . ASP A 1 85 ? -10.983 5.410 23.533 1.00 97.69 85 ASP A C 1
ATOM 649 O O . ASP A 1 85 ? -10.858 6.113 24.539 1.00 97.69 85 ASP A O 1
ATOM 653 N N . LEU A 1 86 ? -11.239 4.101 23.615 1.00 98.06 86 LEU A N 1
ATOM 654 C CA . LEU A 1 86 ? -11.362 3.366 24.872 1.00 98.06 86 LEU A CA 1
ATOM 655 C C . LEU A 1 86 ? -10.055 3.367 25.665 1.00 98.06 86 LEU A C 1
ATOM 657 O O . LEU A 1 86 ? -10.073 3.677 26.852 1.00 98.06 86 LEU A O 1
ATOM 661 N N . THR A 1 87 ? -8.924 3.048 25.039 1.00 97.94 87 THR A N 1
ATOM 662 C CA . THR A 1 87 ? -7.625 3.015 25.731 1.00 97.94 87 THR A CA 1
ATOM 663 C C . THR A 1 87 ? -7.133 4.408 26.132 1.00 97.94 87 THR A C 1
ATOM 665 O O . THR A 1 87 ? -6.461 4.531 27.153 1.00 97.94 87 THR A O 1
ATOM 668 N N . ASP A 1 88 ? -7.531 5.467 25.419 1.00 96.56 88 ASP A N 1
ATOM 669 C CA . ASP A 1 88 ? -7.287 6.852 25.843 1.00 96.56 88 ASP A CA 1
ATOM 670 C C . ASP A 1 88 ? -8.092 7.232 27.094 1.00 96.56 88 ASP A C 1
ATOM 672 O O . ASP A 1 88 ? -7.597 7.947 27.966 1.00 96.56 88 ASP A O 1
ATOM 676 N N . ALA A 1 89 ? -9.341 6.769 27.204 1.00 96.56 89 ALA A N 1
ATOM 677 C CA . ALA A 1 89 ? -10.181 7.006 28.381 1.00 96.56 89 ALA A CA 1
ATOM 678 C C . ALA A 1 89 ? -9.850 6.062 29.555 1.00 96.56 89 ALA A C 1
ATOM 680 O O . ALA A 1 89 ? -10.050 6.411 30.724 1.00 96.56 89 ALA A O 1
ATOM 681 N N . MET A 1 90 ? -9.365 4.860 29.245 1.00 96.25 90 MET A N 1
ATOM 682 C CA . MET A 1 90 ? -9.078 3.774 30.178 1.00 96.25 90 MET A CA 1
ATOM 683 C C . MET A 1 90 ? -7.752 3.088 29.807 1.00 96.25 90 MET A C 1
ATOM 685 O O . MET A 1 90 ? -7.772 2.001 29.228 1.00 96.25 90 MET A O 1
ATOM 689 N N . PRO A 1 91 ? -6.586 3.652 30.179 1.00 96.25 91 PRO A N 1
ATOM 690 C CA . PRO A 1 91 ? -5.288 3.052 29.847 1.00 96.25 91 PRO A CA 1
ATOM 691 C C . PRO A 1 91 ? -5.100 1.616 30.359 1.00 96.25 91 PRO A C 1
ATOM 693 O O . PRO A 1 91 ? -4.353 0.846 29.767 1.00 96.25 91 PRO A O 1
ATOM 696 N N . SER A 1 92 ? -5.826 1.211 31.407 1.00 95.62 92 SER A N 1
ATOM 697 C CA . SER A 1 92 ? -5.863 -0.178 31.893 1.00 95.62 92 SER A CA 1
ATOM 698 C C . SER A 1 92 ? -6.444 -1.184 30.888 1.00 95.62 92 SER A C 1
ATOM 700 O O . SER A 1 92 ? -6.304 -2.386 31.089 1.00 95.62 92 SER A O 1
ATOM 702 N N . ARG A 1 93 ? -7.098 -0.718 29.814 1.00 96.88 93 ARG A N 1
ATOM 703 C CA . ARG A 1 93 ? -7.604 -1.545 28.708 1.00 96.88 93 ARG A CA 1
ATOM 704 C C . ARG A 1 93 ? -6.567 -1.804 27.617 1.00 96.88 93 ARG A C 1
ATOM 706 O O . ARG A 1 93 ? -6.867 -2.587 26.720 1.00 96.88 93 ARG A O 1
ATOM 713 N N . ILE A 1 94 ? -5.392 -1.165 27.668 1.00 98.06 94 ILE A N 1
ATOM 714 C CA . ILE A 1 94 ? -4.295 -1.444 26.732 1.00 98.06 94 ILE A CA 1
ATOM 715 C C . ILE A 1 94 ? -3.899 -2.914 26.884 1.00 98.06 94 ILE A C 1
ATOM 717 O O . ILE A 1 94 ? -3.515 -3.359 27.965 1.00 98.06 94 ILE A O 1
ATOM 721 N N . GLY A 1 95 ? -4.041 -3.663 25.793 1.00 96.06 95 GLY A N 1
ATOM 722 C CA . GLY A 1 95 ? -3.844 -5.104 25.785 1.00 96.06 95 GLY A CA 1
ATOM 723 C C . GLY A 1 95 ? -2.390 -5.544 25.607 1.00 96.06 95 GLY A C 1
ATOM 724 O O . GLY A 1 95 ? -1.434 -4.769 25.671 1.00 96.06 95 GLY A O 1
ATOM 725 N N . LYS A 1 96 ? -2.243 -6.843 25.342 1.00 96.38 96 LYS A N 1
ATOM 726 C CA . LYS A 1 96 ? -0.981 -7.479 24.947 1.00 96.38 96 LYS A CA 1
ATOM 727 C C . LYS A 1 96 ? -0.601 -7.134 23.493 1.00 96.38 96 LYS A C 1
ATOM 729 O O . LYS A 1 96 ? -1.466 -6.738 22.709 1.00 96.38 96 LYS A O 1
ATOM 734 N N . PRO A 1 97 ? 0.669 -7.333 23.096 1.00 96.50 97 PRO A N 1
ATOM 735 C CA . PRO A 1 97 ? 1.061 -7.338 21.688 1.00 96.50 97 PRO A CA 1
ATOM 736 C C . PRO A 1 97 ? 0.219 -8.307 20.843 1.00 96.50 97 PRO A C 1
ATOM 738 O O . PRO A 1 97 ? -0.220 -9.349 21.330 1.00 96.50 97 PRO A O 1
ATOM 741 N N . ASN A 1 98 ? 0.024 -7.961 19.571 1.00 94.94 98 ASN A N 1
ATOM 742 C CA . ASN A 1 98 ? -0.737 -8.737 18.589 1.00 94.94 98 ASN A CA 1
ATOM 743 C C . ASN A 1 98 ? 0.154 -9.157 17.412 1.00 94.94 98 ASN A C 1
ATOM 745 O O . ASN A 1 98 ? 1.186 -8.541 17.141 1.00 94.94 98 ASN A O 1
ATOM 749 N N . LYS A 1 99 ? -0.281 -10.165 16.658 1.00 93.62 99 LYS A N 1
ATOM 750 C CA . LYS A 1 99 ? 0.444 -10.708 15.496 1.00 93.62 99 LYS A CA 1
ATOM 751 C C . LYS A 1 99 ? 0.525 -9.762 14.295 1.00 93.62 99 LYS A C 1
ATOM 753 O O . LYS A 1 99 ? 1.175 -10.088 13.302 1.00 93.62 99 LYS A O 1
ATOM 758 N N . PHE A 1 100 ? -0.220 -8.658 14.312 1.00 90.19 100 PHE A N 1
ATOM 759 C CA . PHE A 1 100 ? -0.189 -7.638 13.265 1.00 90.19 100 PHE A CA 1
ATOM 760 C C . PHE A 1 100 ? 0.791 -6.508 13.586 1.00 90.19 100 PHE A C 1
ATOM 762 O O . PHE A 1 100 ? 0.937 -5.618 12.753 1.00 90.19 100 PHE A O 1
ATOM 769 N N . GLU A 1 101 ? 1.443 -6.558 14.755 1.00 91.12 101 GLU A N 1
ATOM 770 C CA . GLU A 1 101 ? 2.420 -5.566 15.228 1.00 91.12 101 GLU A CA 1
ATOM 771 C C . GLU A 1 101 ? 1.843 -4.146 15.305 1.00 91.12 101 GLU A C 1
ATOM 773 O O . GLU A 1 101 ? 2.551 -3.140 15.278 1.00 91.12 101 GLU A O 1
ATOM 778 N N . ILE A 1 102 ? 0.519 -4.059 15.439 1.00 92.38 102 ILE A N 1
ATOM 779 C CA . ILE A 1 102 ? -0.174 -2.802 15.686 1.00 92.38 102 ILE A CA 1
ATOM 780 C C . ILE A 1 102 ? 0.085 -2.409 17.144 1.00 92.38 102 ILE A C 1
ATOM 782 O O . ILE A 1 102 ? -0.031 -3.277 18.014 1.00 92.38 102 ILE A O 1
ATOM 786 N N . PRO A 1 103 ? 0.402 -1.140 17.467 1.00 93.69 103 PRO A N 1
ATOM 787 C CA . PRO A 1 103 ? 0.621 -0.753 18.855 1.00 93.69 103 PRO A CA 1
ATOM 788 C C . PRO A 1 103 ? -0.574 -1.150 19.752 1.00 93.69 103 PRO A C 1
ATOM 790 O O . PRO A 1 103 ? -1.714 -0.880 19.367 1.00 93.69 103 PRO A O 1
ATOM 793 N N . PRO A 1 104 ? -0.366 -1.746 20.945 1.00 96.69 104 PRO A N 1
ATOM 794 C CA . PRO A 1 104 ? -1.460 -2.303 21.755 1.00 96.69 104 PRO A CA 1
ATOM 795 C C . PRO A 1 104 ? -2.516 -1.303 22.232 1.00 96.69 104 PRO A C 1
ATOM 797 O O . PRO A 1 104 ? -3.605 -1.702 22.613 1.00 96.69 104 PRO A O 1
ATOM 800 N N . ALA A 1 105 ? -2.230 -0.000 22.202 1.00 96.69 105 ALA A N 1
ATOM 801 C CA . ALA A 1 105 ? -3.241 1.028 22.457 1.00 96.69 105 ALA A CA 1
ATOM 802 C C . ALA A 1 105 ? -4.231 1.201 21.286 1.00 96.69 105 ALA A C 1
ATOM 804 O O . ALA A 1 105 ? -5.299 1.778 21.442 1.00 96.69 105 ALA A O 1
ATOM 805 N N . TYR A 1 106 ? -3.885 0.731 20.090 1.00 96.00 106 TYR A N 1
ATOM 806 C CA . TYR A 1 106 ? -4.687 0.905 18.879 1.00 96.00 106 TYR A CA 1
ATOM 807 C C . TYR A 1 106 ? -5.464 -0.351 18.504 1.00 96.00 106 TYR A C 1
ATOM 809 O O . TYR A 1 106 ? -6.409 -0.256 17.729 1.00 96.00 106 TYR A O 1
ATOM 817 N N . PHE A 1 107 ? -5.100 -1.519 19.033 1.00 96.50 107 PHE A N 1
ATOM 818 C CA . PHE A 1 107 ? -5.683 -2.780 18.594 1.00 96.50 107 PHE A CA 1
ATOM 819 C C . PHE A 1 107 ? -5.937 -3.754 19.738 1.00 96.50 107 PHE A C 1
ATOM 821 O O . PHE A 1 107 ? -5.023 -4.091 20.489 1.00 96.50 107 PHE A O 1
ATOM 828 N N . ASP A 1 108 ? -7.175 -4.240 19.807 1.00 97.62 108 ASP A N 1
ATOM 829 C CA . ASP A 1 108 ? -7.575 -5.297 20.724 1.00 97.62 108 ASP A CA 1
ATOM 830 C C . ASP A 1 108 ? -7.081 -6.653 20.200 1.00 97.62 108 ASP A C 1
ATOM 832 O O . ASP A 1 108 ? -7.541 -7.152 19.172 1.00 97.62 108 ASP A O 1
ATOM 836 N N . ALA A 1 109 ? -6.133 -7.268 20.906 1.00 97.75 109 ALA A N 1
ATOM 837 C CA . ALA A 1 109 ? -5.591 -8.568 20.519 1.00 97.75 109 ALA A CA 1
ATOM 838 C C . ALA A 1 109 ? -6.651 -9.691 20.524 1.00 97.75 109 ALA A C 1
ATOM 840 O O . ALA A 1 109 ? -6.463 -10.706 19.854 1.00 97.75 109 ALA A O 1
ATOM 841 N N . ASP A 1 110 ? -7.777 -9.523 21.220 1.00 97.31 110 ASP A N 1
ATOM 842 C CA . ASP A 1 110 ? -8.821 -10.549 21.289 1.00 97.31 110 ASP A CA 1
ATOM 843 C C . ASP A 1 110 ? -9.654 -10.631 19.997 1.00 97.31 110 ASP A C 1
ATOM 845 O O . ASP A 1 110 ? -10.304 -11.646 19.734 1.00 97.31 110 ASP A O 1
ATOM 849 N N . ILE A 1 111 ? -9.601 -9.603 19.136 1.00 97.88 111 ILE A N 1
ATOM 850 C CA . ILE A 1 111 ? -10.322 -9.591 17.854 1.00 97.88 111 ILE A CA 1
ATOM 851 C C . ILE A 1 111 ? -9.493 -10.125 16.679 1.00 97.88 111 ILE A C 1
ATOM 853 O O . ILE A 1 111 ? -9.974 -10.116 15.544 1.00 97.88 111 ILE A O 1
ATOM 857 N N . GLU A 1 112 ? -8.273 -10.622 16.911 1.00 97.75 112 GLU A N 1
ATOM 858 C CA . GLU A 1 112 ? -7.425 -11.197 15.856 1.00 97.75 112 GLU A CA 1
ATOM 859 C C . GLU A 1 112 ? -8.142 -12.226 14.959 1.00 97.75 112 GLU A C 1
ATOM 861 O O . GLU A 1 112 ? -7.982 -12.127 13.737 1.00 97.75 112 GLU A O 1
ATOM 866 N N . PRO A 1 113 ? -8.966 -13.162 15.483 1.00 98.06 113 PRO A N 1
ATOM 867 C CA . PRO A 1 113 ? -9.699 -14.105 14.635 1.00 98.06 113 PRO A CA 1
ATOM 868 C C . PRO A 1 113 ? -10.669 -13.423 13.659 1.00 98.06 113 PRO A C 1
ATOM 870 O O . PRO A 1 113 ? -10.842 -13.887 12.533 1.00 98.06 113 PRO A O 1
ATOM 873 N N . LEU A 1 114 ? -11.267 -12.292 14.053 1.00 98.50 114 LEU A N 1
ATOM 874 C CA . LEU A 1 114 ? -12.158 -11.515 13.184 1.00 98.50 114 LEU A CA 1
ATOM 875 C C . LEU A 1 114 ? -11.377 -10.817 12.064 1.00 98.50 114 LEU A C 1
ATOM 877 O O . LEU A 1 114 ? -11.881 -10.670 10.952 1.00 98.50 114 LEU A O 1
ATOM 881 N N . ILE A 1 115 ? -10.134 -10.406 12.328 1.00 97.62 115 ILE A N 1
ATOM 882 C CA . ILE A 1 115 ? -9.256 -9.818 11.306 1.00 97.62 115 ILE A CA 1
ATOM 883 C C . ILE A 1 115 ? -8.741 -10.880 10.326 1.00 97.62 115 ILE A C 1
ATOM 885 O O . ILE A 1 115 ? -8.602 -10.600 9.130 1.00 97.62 115 ILE A O 1
ATOM 889 N N . ASP A 1 116 ? -8.502 -12.107 10.790 1.00 97.75 116 ASP A N 1
ATOM 890 C CA . ASP A 1 116 ? -8.198 -13.226 9.893 1.00 97.75 116 ASP A CA 1
ATOM 891 C C . ASP A 1 116 ? -9.375 -13.528 8.970 1.00 97.75 116 ASP A C 1
ATOM 893 O O . ASP A 1 116 ? -9.188 -13.705 7.766 1.00 97.75 116 ASP A O 1
ATOM 897 N N . GLU A 1 117 ? -10.591 -13.564 9.517 1.00 97.94 117 GLU A N 1
ATOM 898 C CA . GLU A 1 117 ? -11.803 -13.745 8.725 1.00 97.94 117 GLU A CA 1
ATOM 899 C C . GLU A 1 117 ? -11.979 -12.610 7.712 1.00 97.94 117 GLU A C 1
ATOM 901 O O . GLU A 1 117 ? -12.130 -12.879 6.522 1.00 97.94 117 GLU A O 1
ATOM 906 N N . TYR A 1 118 ? -11.868 -11.353 8.155 1.00 97.75 118 TYR A N 1
ATOM 907 C CA . TYR A 1 118 ? -11.869 -10.181 7.278 1.00 97.75 118 TYR A CA 1
ATOM 908 C C . TYR A 1 118 ? -10.911 -10.368 6.097 1.00 97.75 118 TYR A C 1
ATOM 910 O O . TYR A 1 118 ? -11.287 -10.136 4.949 1.00 97.75 118 TYR A O 1
ATOM 918 N N . SER A 1 119 ? -9.683 -10.817 6.369 1.00 95.56 119 SER A N 1
ATOM 919 C CA . SER A 1 119 ? -8.663 -11.010 5.336 1.00 95.56 119 SER A CA 1
ATOM 920 C C . SER A 1 119 ? -9.078 -12.092 4.336 1.00 95.56 119 SER A C 1
ATOM 922 O O . SER A 1 119 ? -8.994 -11.865 3.133 1.00 95.56 119 SER A O 1
ATOM 924 N N . LYS A 1 120 ? -9.621 -13.219 4.814 1.00 97.00 120 LYS A N 1
ATOM 925 C CA . LYS A 1 120 ? -10.128 -14.306 3.958 1.00 97.00 120 LYS A CA 1
ATOM 926 C C . LYS A 1 120 ? -11.302 -13.869 3.081 1.00 97.00 120 LYS A C 1
ATOM 928 O O . LYS A 1 120 ? -11.368 -14.256 1.919 1.00 97.00 120 LYS A O 1
ATOM 933 N N . LEU A 1 121 ? -12.222 -13.051 3.598 1.00 97.56 121 LEU A N 1
ATOM 934 C CA . LEU A 1 121 ? -13.319 -12.522 2.779 1.00 97.56 121 LEU A CA 1
ATOM 935 C C . LEU A 1 121 ? -12.788 -11.572 1.699 1.00 97.56 121 LEU A C 1
ATOM 937 O O . LEU A 1 121 ? -13.240 -11.625 0.556 1.00 97.56 121 LEU A O 1
ATOM 941 N N . PHE A 1 122 ? -11.803 -10.731 2.030 1.00 96.62 122 PHE A N 1
ATOM 942 C CA . PHE A 1 122 ? -11.136 -9.876 1.045 1.00 96.62 122 PHE A CA 1
ATOM 943 C C . PHE A 1 122 ? -10.413 -10.684 -0.035 1.00 96.62 122 PHE A C 1
ATOM 945 O O . PHE A 1 122 ? -10.483 -10.303 -1.199 1.00 96.62 122 PHE A O 1
ATOM 952 N N . ASP A 1 123 ? -9.812 -11.831 0.298 1.00 95.69 123 ASP A N 1
ATOM 953 C CA . ASP A 1 123 ? -9.206 -12.726 -0.698 1.00 95.69 123 ASP A CA 1
ATOM 954 C C . ASP A 1 123 ? -10.206 -13.157 -1.784 1.00 95.69 123 ASP A C 1
ATOM 956 O O . ASP A 1 123 ? -9.833 -13.256 -2.953 1.00 95.69 123 ASP A O 1
ATOM 960 N N . VAL A 1 124 ? -11.474 -13.365 -1.415 1.00 95.75 124 VAL A N 1
ATOM 961 C CA . VAL A 1 124 ? -12.551 -13.705 -2.356 1.00 95.75 124 VAL A CA 1
ATOM 962 C C . VAL A 1 124 ? -13.019 -12.474 -3.132 1.00 95.75 124 VAL A C 1
ATOM 964 O O . VAL A 1 124 ? -13.118 -12.511 -4.356 1.00 95.75 124 VAL A O 1
ATOM 967 N N . MET A 1 125 ? -13.294 -11.369 -2.437 1.00 95.62 125 MET A N 1
ATOM 968 C CA . MET A 1 125 ? -13.833 -10.147 -3.050 1.00 95.62 125 MET A CA 1
ATOM 969 C C . MET A 1 125 ? -12.848 -9.460 -4.006 1.00 95.62 125 MET A C 1
ATOM 971 O O . MET A 1 125 ? -13.263 -8.774 -4.939 1.00 95.62 125 MET A O 1
ATOM 975 N N . GLU A 1 126 ? -11.549 -9.632 -3.770 1.00 95.88 126 GLU A N 1
ATOM 976 C CA . GLU A 1 126 ? -10.470 -9.049 -4.571 1.00 95.88 126 GLU A CA 1
ATOM 977 C C . GLU A 1 126 ? -9.871 -10.043 -5.568 1.00 95.88 126 GLU A C 1
ATOM 979 O O . GLU A 1 126 ? -8.889 -9.724 -6.243 1.00 95.88 126 GLU A O 1
AT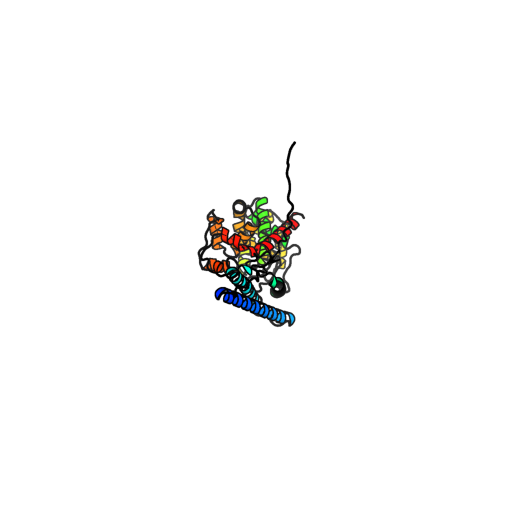OM 984 N N . ALA A 1 127 ? -10.467 -11.233 -5.697 1.00 95.50 127 ALA A N 1
ATOM 985 C CA . ALA A 1 127 ? -9.999 -12.250 -6.620 1.00 95.50 127 ALA A CA 1
ATOM 986 C C . ALA A 1 127 ? -9.846 -11.676 -8.045 1.00 95.50 127 ALA A C 1
ATOM 988 O O . ALA A 1 127 ? -10.734 -10.958 -8.534 1.00 95.50 127 ALA A O 1
ATOM 989 N N . PRO A 1 128 ? -8.728 -11.976 -8.732 1.00 95.56 128 PRO A N 1
ATOM 990 C CA . PRO A 1 128 ? -8.552 -11.585 -10.122 1.00 95.56 128 PRO A CA 1
ATOM 991 C C . PRO A 1 128 ? -9.687 -12.130 -10.999 1.00 95.56 128 PRO A C 1
ATOM 993 O O . PRO A 1 128 ? -10.193 -13.227 -10.744 1.00 95.56 128 PRO A O 1
ATOM 996 N N . PRO A 1 129 ? -10.103 -11.405 -12.051 1.00 93.62 129 PRO A N 1
ATOM 997 C CA . PRO A 1 129 ? -11.072 -11.933 -13.001 1.00 93.62 129 PRO A CA 1
ATOM 998 C C . PRO A 1 129 ? -10.542 -13.173 -13.731 1.00 93.62 129 PRO A C 1
ATOM 1000 O O . PRO A 1 129 ? -9.336 -13.343 -13.923 1.00 93.62 129 PRO A O 1
ATOM 1003 N N . ALA A 1 130 ? -11.469 -13.999 -14.221 1.00 91.94 130 ALA A N 1
ATOM 1004 C CA . ALA A 1 130 ? -11.142 -15.059 -15.165 1.00 91.94 130 ALA A CA 1
ATOM 1005 C C . ALA A 1 130 ? -10.456 -14.452 -16.403 1.00 91.94 130 ALA A C 1
ATOM 1007 O O . ALA A 1 130 ? -10.988 -13.531 -17.021 1.00 91.94 130 ALA A O 1
ATOM 1008 N N . GLY A 1 131 ? -9.257 -14.939 -16.731 1.00 91.62 131 GLY A N 1
ATOM 1009 C CA . GLY A 1 131 ? -8.432 -14.409 -17.822 1.00 91.62 131 GLY A CA 1
ATOM 1010 C C . GLY A 1 131 ? -7.366 -13.393 -17.402 1.00 91.62 131 GLY A C 1
ATOM 1011 O O . GLY A 1 131 ? -6.590 -12.967 -18.255 1.00 91.62 131 GLY A O 1
ATOM 1012 N N . ALA A 1 132 ? -7.271 -13.039 -16.113 1.00 96.88 132 ALA A N 1
ATOM 1013 C CA . ALA A 1 132 ? -6.134 -12.276 -15.607 1.00 96.88 132 ALA A CA 1
ATOM 1014 C C . ALA A 1 132 ? -4.807 -12.996 -15.905 1.00 96.88 132 ALA A C 1
ATOM 1016 O O . ALA A 1 132 ? -4.645 -14.197 -15.676 1.00 96.88 132 ALA A O 1
ATOM 1017 N N . GLN A 1 133 ? -3.843 -12.247 -16.425 1.00 97.56 133 GLN A N 1
ATOM 1018 C CA . GLN A 1 133 ? -2.591 -12.761 -16.955 1.00 97.56 133 GLN A CA 1
ATOM 1019 C C . GLN A 1 133 ? -1.508 -12.660 -15.889 1.00 97.56 133 GLN A C 1
ATOM 1021 O O . GLN A 1 133 ? -0.839 -11.637 -15.709 1.00 97.56 133 GLN A O 1
ATOM 1026 N N . ASN A 1 134 ? -1.362 -13.750 -15.142 1.00 97.31 134 ASN A N 1
ATOM 1027 C CA . ASN A 1 134 ? -0.346 -13.867 -14.108 1.00 97.31 134 ASN A CA 1
ATOM 1028 C C . ASN A 1 134 ? 1.051 -14.029 -14.724 1.00 97.31 134 ASN A C 1
ATOM 1030 O O . ASN A 1 134 ? 1.234 -14.578 -15.818 1.00 97.31 134 ASN A O 1
ATOM 1034 N N . SER A 1 135 ? 2.043 -13.553 -13.987 1.00 97.75 135 SER A N 1
ATOM 1035 C CA . SER A 1 135 ? 3.452 -13.864 -14.159 1.00 97.75 135 SER A CA 1
ATOM 1036 C C . SER A 1 135 ? 3.859 -15.034 -13.265 1.00 97.75 135 SER A C 1
ATOM 1038 O O . SER A 1 135 ? 3.356 -15.190 -12.148 1.00 97.75 135 SER A O 1
ATOM 1040 N N . ALA A 1 136 ? 4.807 -15.836 -13.754 1.00 97.19 136 ALA A N 1
ATOM 1041 C CA . ALA A 1 136 ? 5.481 -16.870 -12.973 1.00 97.19 136 ALA A CA 1
ATOM 1042 C C . ALA A 1 136 ? 6.537 -16.290 -12.012 1.00 97.19 136 ALA A C 1
ATOM 1044 O O . ALA A 1 136 ? 6.928 -16.951 -11.052 1.00 97.19 136 ALA A O 1
ATOM 1045 N N . THR A 1 137 ? 6.988 -15.052 -12.241 1.00 97.12 137 THR A N 1
ATOM 1046 C CA . THR A 1 137 ? 8.055 -14.391 -11.473 1.00 97.12 137 THR A CA 1
ATOM 1047 C C . THR A 1 137 ? 7.637 -13.006 -10.970 1.00 97.12 137 THR A C 1
ATOM 1049 O O . THR A 1 137 ? 8.397 -12.052 -11.118 1.00 97.12 137 THR A O 1
ATOM 1052 N N . PRO A 1 138 ? 6.459 -12.850 -10.338 1.00 98.19 138 PRO A N 1
ATOM 1053 C CA . PRO A 1 138 ? 5.854 -11.536 -10.123 1.00 98.19 138 PRO A CA 1
ATOM 1054 C C . PRO A 1 138 ? 6.731 -10.570 -9.324 1.00 98.19 138 PRO A C 1
ATOM 1056 O O . PRO A 1 138 ? 6.870 -9.402 -9.657 1.00 98.19 138 PRO A O 1
ATOM 1059 N N . PHE A 1 139 ? 7.394 -11.060 -8.279 1.00 98.56 139 PHE A N 1
ATOM 1060 C CA . PHE A 1 139 ? 8.260 -10.206 -7.471 1.00 98.56 139 PHE A CA 1
ATOM 1061 C C . PHE A 1 139 ? 9.521 -9.774 -8.230 1.00 98.56 139 PHE A C 1
ATOM 1063 O O . PHE A 1 139 ? 9.960 -8.636 -8.081 1.00 98.56 139 PHE A O 1
ATOM 1070 N N . LYS A 1 140 ? 10.084 -10.664 -9.060 1.00 98.25 140 LYS A N 1
ATOM 1071 C CA . LYS A 1 140 ? 11.253 -10.348 -9.889 1.00 98.25 140 LYS A CA 1
ATOM 1072 C C . LYS A 1 140 ? 10.887 -9.326 -10.960 1.00 98.25 140 LYS A C 1
ATOM 1074 O O . LYS A 1 140 ? 11.645 -8.393 -11.170 1.00 98.25 140 LYS A O 1
ATOM 1079 N N . ASP A 1 141 ? 9.711 -9.459 -11.566 1.00 98.56 141 ASP A N 1
ATOM 1080 C CA . ASP A 1 141 ? 9.231 -8.537 -12.597 1.00 98.56 141 ASP A CA 1
ATOM 1081 C C . ASP A 1 141 ? 9.153 -7.103 -12.071 1.00 98.56 141 ASP A C 1
ATOM 1083 O O . ASP A 1 141 ? 9.637 -6.185 -12.724 1.00 98.56 141 ASP A O 1
ATOM 1087 N N . VAL A 1 142 ? 8.623 -6.917 -10.856 1.00 98.75 142 VAL A N 1
ATOM 1088 C CA . VAL A 1 142 ? 8.581 -5.602 -10.196 1.00 98.75 142 VAL A CA 1
ATOM 1089 C C . VAL A 1 142 ? 9.978 -5.018 -10.007 1.00 98.75 142 VAL A C 1
ATOM 1091 O O . VAL A 1 142 ? 10.196 -3.845 -10.312 1.00 98.75 142 VAL A O 1
ATOM 1094 N N . VAL A 1 143 ? 10.924 -5.824 -9.519 1.00 98.62 143 VAL A N 1
ATOM 1095 C CA . VAL A 1 143 ? 12.306 -5.382 -9.290 1.00 98.62 143 VAL A CA 1
ATOM 1096 C C . VAL A 1 143 ? 12.992 -5.038 -10.613 1.00 98.62 143 VAL A C 1
ATOM 1098 O O . VAL A 1 143 ? 13.538 -3.944 -10.743 1.00 98.62 143 VAL A O 1
ATOM 1101 N N . ASP A 1 144 ? 12.927 -5.931 -11.600 1.00 98.31 144 ASP A N 1
ATOM 1102 C CA . ASP A 1 144 ? 13.583 -5.775 -12.899 1.00 98.31 144 ASP A CA 1
ATOM 1103 C C . ASP A 1 144 ? 13.057 -4.548 -13.651 1.00 98.31 144 ASP A C 1
ATOM 1105 O O . ASP A 1 144 ? 13.851 -3.733 -14.126 1.00 98.31 144 ASP A O 1
ATOM 1109 N N . LEU A 1 145 ? 11.729 -4.383 -13.720 1.00 98.81 145 LEU A N 1
ATOM 1110 C CA . LEU A 1 145 ? 11.093 -3.240 -14.376 1.00 98.81 145 LEU A CA 1
ATOM 1111 C C . LEU A 1 145 ? 11.506 -1.929 -13.710 1.00 98.81 145 LEU A C 1
ATOM 1113 O O . LEU A 1 145 ? 11.964 -1.009 -14.385 1.00 98.81 145 LEU A O 1
ATOM 1117 N N . ALA A 1 146 ? 11.404 -1.841 -12.385 1.00 98.62 146 ALA A N 1
ATOM 1118 C CA . ALA A 1 146 ? 11.767 -0.632 -11.658 1.00 98.62 146 ALA A CA 1
ATOM 1119 C C . ALA A 1 146 ? 13.256 -0.284 -11.792 1.00 98.62 146 ALA A C 1
ATOM 1121 O O . ALA A 1 146 ? 13.597 0.882 -11.998 1.00 98.62 146 ALA A O 1
ATOM 1122 N N . THR A 1 147 ? 14.146 -1.277 -11.721 1.00 98.50 147 THR A N 1
ATOM 1123 C CA . THR A 1 147 ? 15.584 -1.068 -11.919 1.00 98.50 147 THR A CA 1
ATOM 1124 C C . THR A 1 147 ? 15.896 -0.624 -13.347 1.00 98.50 147 THR A C 1
ATOM 1126 O O . THR A 1 147 ? 16.700 0.292 -13.529 1.00 98.50 147 THR A O 1
ATOM 1129 N N . ALA A 1 148 ? 15.251 -1.206 -14.361 1.00 98.44 148 ALA A N 1
ATOM 1130 C CA . ALA A 1 148 ? 15.439 -0.799 -15.750 1.00 98.44 148 ALA A CA 1
ATOM 1131 C C . ALA A 1 148 ? 14.940 0.635 -15.995 1.00 98.44 148 ALA A C 1
ATOM 1133 O O . ALA A 1 148 ? 15.680 1.454 -16.542 1.00 98.44 148 ALA A O 1
ATOM 1134 N N . ILE A 1 149 ? 13.746 0.976 -15.494 1.00 98.62 149 ILE A N 1
ATOM 1135 C CA . ILE A 1 149 ? 13.193 2.338 -15.544 1.00 98.62 149 ILE A CA 1
ATOM 1136 C C . ILE A 1 149 ? 14.143 3.327 -14.862 1.00 98.62 149 ILE A C 1
ATOM 1138 O O . ILE A 1 149 ? 14.454 4.375 -15.421 1.00 98.62 149 ILE A O 1
ATOM 1142 N N . ALA A 1 150 ? 14.638 3.005 -13.667 1.00 98.31 150 ALA A N 1
ATOM 1143 C CA . ALA A 1 150 ? 15.569 3.859 -12.940 1.00 98.31 150 ALA A CA 1
ATOM 1144 C C . ALA A 1 150 ? 16.872 4.101 -13.719 1.00 98.31 150 ALA A C 1
ATOM 1146 O O . ALA A 1 150 ? 17.330 5.242 -13.799 1.00 98.31 150 ALA A O 1
ATOM 1147 N N . ARG A 1 151 ? 17.447 3.062 -14.338 1.00 97.94 151 ARG A N 1
ATOM 1148 C CA . ARG A 1 151 ? 18.641 3.201 -15.190 1.00 97.94 151 ARG A CA 1
ATOM 1149 C C . ARG A 1 151 ? 18.375 4.092 -16.400 1.00 97.94 151 ARG A C 1
ATOM 1151 O O . ARG A 1 151 ? 19.157 5.006 -16.635 1.00 97.94 151 ARG A O 1
ATOM 1158 N N . ALA A 1 152 ? 17.254 3.901 -17.097 1.00 96.94 152 ALA A N 1
ATOM 1159 C CA . ALA A 1 152 ? 16.844 4.781 -18.198 1.00 96.94 152 ALA A CA 1
ATOM 1160 C C . ALA A 1 152 ? 16.648 6.237 -17.732 1.00 96.94 152 ALA A C 1
ATOM 1162 O O . ALA A 1 152 ? 16.942 7.189 -18.447 1.00 96.94 152 ALA A O 1
ATOM 1163 N N . LYS A 1 153 ? 16.242 6.446 -16.474 1.00 95.62 153 LYS A N 1
ATOM 1164 C CA . LYS A 1 153 ? 16.149 7.782 -15.862 1.00 95.62 153 LYS A CA 1
ATOM 1165 C C . LYS A 1 153 ? 17.489 8.369 -15.405 1.00 95.62 153 LYS A C 1
ATOM 1167 O O . LYS A 1 153 ? 17.480 9.498 -14.910 1.00 95.62 153 LYS A O 1
ATOM 1172 N N . GLY A 1 154 ? 18.601 7.662 -15.615 1.00 94.81 154 GLY A N 1
ATOM 1173 C CA . GLY A 1 154 ? 19.968 8.123 -15.365 1.00 94.81 154 GLY A CA 1
ATOM 1174 C C . GLY A 1 154 ? 20.568 7.672 -14.033 1.00 94.81 154 GLY A C 1
ATOM 1175 O O . GLY A 1 154 ? 21.599 8.202 -13.624 1.00 94.81 154 GLY A O 1
ATOM 1176 N N . LEU A 1 155 ? 19.944 6.727 -13.319 1.00 97.06 155 LEU A N 1
ATOM 1177 C CA . LEU A 1 155 ? 20.480 6.266 -12.038 1.00 97.06 155 LEU A CA 1
ATOM 1178 C C . LEU A 1 155 ? 21.666 5.320 -12.222 1.00 97.06 155 LEU A C 1
ATOM 1180 O O . LEU A 1 155 ? 21.608 4.355 -12.986 1.00 97.06 155 LEU A O 1
ATOM 1184 N N . ALA A 1 156 ? 22.699 5.538 -11.407 1.00 95.44 156 ALA A N 1
ATOM 1185 C CA . ALA A 1 156 ? 23.786 4.585 -11.227 1.00 95.44 156 ALA A CA 1
ATOM 1186 C C . ALA A 1 156 ? 23.262 3.231 -10.696 1.00 95.44 156 ALA A C 1
ATOM 1188 O O . ALA A 1 156 ? 22.238 3.204 -10.000 1.00 95.44 156 ALA A O 1
ATOM 1189 N N . PRO A 1 157 ? 23.973 2.111 -10.945 1.00 94.56 157 PRO A N 1
ATOM 1190 C CA . PRO A 1 157 ? 23.496 0.769 -10.610 1.00 94.56 157 PRO A CA 1
ATOM 1191 C C . PRO A 1 157 ? 22.987 0.611 -9.171 1.00 94.56 157 PRO A C 1
ATOM 1193 O O . PRO A 1 157 ? 21.866 0.149 -8.984 1.00 94.56 157 PRO A O 1
ATOM 1196 N N . ALA A 1 158 ? 23.740 1.076 -8.169 1.00 91.88 158 ALA A N 1
ATOM 1197 C CA . ALA A 1 158 ? 23.352 0.958 -6.760 1.00 91.88 158 ALA A CA 1
ATOM 1198 C C . ALA A 1 158 ? 22.039 1.698 -6.423 1.00 91.88 158 ALA A C 1
ATOM 1200 O O . ALA A 1 158 ? 21.219 1.207 -5.649 1.00 91.88 158 ALA A O 1
ATOM 1201 N N . HIS A 1 159 ? 21.793 2.862 -7.032 1.00 96.94 159 HIS A N 1
ATOM 1202 C CA . HIS A 1 159 ? 20.545 3.605 -6.830 1.00 96.94 159 HIS A CA 1
ATOM 1203 C C . HIS A 1 159 ? 19.378 2.990 -7.609 1.00 96.94 159 HIS A C 1
ATOM 1205 O O . HIS A 1 159 ? 18.247 2.985 -7.124 1.00 96.94 159 HIS A O 1
ATOM 1211 N N . ALA A 1 160 ? 19.639 2.417 -8.785 1.00 97.50 160 ALA A N 1
ATOM 1212 C CA . ALA A 1 160 ? 18.621 1.702 -9.547 1.00 97.50 160 ALA A CA 1
ATOM 1213 C C . ALA A 1 160 ? 18.153 0.414 -8.842 1.00 97.50 160 ALA A C 1
ATOM 1215 O O . ALA A 1 160 ? 16.986 0.032 -8.942 1.00 97.50 160 ALA A O 1
ATOM 1216 N N . GLU A 1 161 ? 19.026 -0.238 -8.076 1.00 96.44 161 GLU A N 1
ATOM 1217 C CA . GLU A 1 161 ? 18.635 -1.352 -7.206 1.00 96.44 161 GLU A CA 1
ATOM 1218 C C . GLU A 1 161 ? 17.729 -0.901 -6.055 1.00 96.44 161 GLU A C 1
ATOM 1220 O O . GLU A 1 161 ? 16.756 -1.582 -5.725 1.00 96.44 161 GLU A O 1
ATOM 1225 N N . ALA A 1 162 ? 17.991 0.275 -5.472 1.00 97.88 162 ALA A N 1
ATOM 1226 C CA . ALA A 1 162 ? 17.095 0.852 -4.475 1.00 97.88 162 ALA A CA 1
ATOM 1227 C C . ALA A 1 162 ? 15.697 1.118 -5.061 1.00 97.88 162 ALA A C 1
ATOM 1229 O O . ALA A 1 162 ? 14.708 0.825 -4.391 1.00 97.88 162 ALA A O 1
ATOM 1230 N N . ALA A 1 163 ? 15.598 1.571 -6.319 1.00 98.44 163 ALA A N 1
ATOM 1231 C CA . ALA A 1 163 ? 14.314 1.710 -7.016 1.00 98.44 163 ALA A CA 1
ATOM 1232 C C . ALA A 1 163 ? 13.568 0.369 -7.133 1.00 98.44 163 ALA A C 1
ATOM 1234 O O . ALA A 1 163 ? 12.365 0.312 -6.872 1.00 98.44 163 ALA A O 1
ATOM 1235 N N . GLY A 1 164 ? 14.286 -0.712 -7.458 1.00 98.19 164 GLY A N 1
ATOM 1236 C CA . GLY A 1 164 ? 13.755 -2.078 -7.499 1.00 98.19 164 GLY A CA 1
ATOM 1237 C C . GLY A 1 164 ? 13.177 -2.527 -6.158 1.00 98.19 164 GLY A C 1
ATOM 1238 O O . GLY A 1 164 ? 12.017 -2.933 -6.070 1.00 98.19 164 GLY A O 1
ATOM 1239 N N . ARG A 1 165 ? 13.960 -2.370 -5.087 1.00 98.38 165 ARG A N 1
ATOM 1240 C CA . ARG A 1 165 ? 13.541 -2.686 -3.715 1.00 98.38 165 ARG A CA 1
ATOM 1241 C C . ARG A 1 165 ? 12.318 -1.877 -3.278 1.00 98.38 165 ARG A C 1
ATOM 1243 O O . ARG A 1 165 ? 11.367 -2.449 -2.753 1.00 98.38 165 ARG A O 1
ATOM 1250 N N . ILE A 1 166 ? 12.339 -0.559 -3.490 1.00 98.56 166 ILE A N 1
ATOM 1251 C CA . ILE A 1 166 ? 11.232 0.343 -3.137 1.00 98.56 166 ILE A CA 1
ATOM 1252 C C . ILE A 1 166 ? 9.957 -0.065 -3.876 1.00 98.56 166 ILE A C 1
ATOM 1254 O O . ILE A 1 166 ? 8.901 -0.178 -3.259 1.00 98.56 166 ILE A O 1
ATOM 1258 N N . SER A 1 167 ? 10.064 -0.351 -5.173 1.00 98.69 167 SER A N 1
ATOM 1259 C CA . SER A 1 167 ? 8.927 -0.745 -6.010 1.00 98.69 167 SER A CA 1
ATOM 1260 C C . SER A 1 167 ? 8.318 -2.076 -5.582 1.00 98.69 167 SER A C 1
ATOM 1262 O O . SER A 1 167 ? 7.098 -2.222 -5.595 1.00 98.69 167 SER A O 1
ATOM 1264 N N . LEU A 1 168 ? 9.137 -3.029 -5.124 1.00 98.69 168 LEU A N 1
ATOM 1265 C CA . LEU A 1 168 ? 8.618 -4.246 -4.503 1.00 98.69 168 LEU A CA 1
ATOM 1266 C C . LEU A 1 168 ? 7.840 -3.925 -3.219 1.00 98.69 168 LEU A C 1
ATOM 1268 O O . LEU A 1 168 ? 6.774 -4.493 -2.999 1.00 98.69 168 LEU A O 1
ATOM 1272 N N . GLY A 1 169 ? 8.314 -2.970 -2.415 1.00 98.44 169 GLY A N 1
ATOM 1273 C CA . GLY A 1 169 ? 7.562 -2.422 -1.285 1.00 98.44 169 GLY A CA 1
ATOM 1274 C C . GLY A 1 169 ? 6.172 -1.925 -1.686 1.00 98.44 169 GLY A C 1
ATOM 1275 O O . GLY A 1 169 ? 5.183 -2.324 -1.074 1.00 98.44 169 GLY A O 1
ATOM 1276 N N . LEU A 1 170 ? 6.085 -1.130 -2.756 1.00 98.44 170 LEU A N 1
ATOM 1277 C CA . LEU A 1 170 ? 4.816 -0.617 -3.287 1.00 98.44 170 LEU A CA 1
ATOM 1278 C C . LEU A 1 170 ? 3.875 -1.738 -3.735 1.00 98.44 170 LEU A C 1
ATOM 1280 O O . LEU A 1 170 ? 2.696 -1.719 -3.398 1.00 98.44 170 LEU A O 1
ATOM 1284 N N . PHE A 1 171 ? 4.394 -2.775 -4.396 1.00 98.56 171 PHE A N 1
ATOM 1285 C CA . PHE A 1 171 ? 3.583 -3.939 -4.761 1.00 98.56 171 PHE A CA 1
ATOM 1286 C C . PHE A 1 171 ? 2.931 -4.596 -3.529 1.00 98.56 171 PHE A C 1
ATOM 1288 O O . PHE A 1 171 ? 1.757 -4.972 -3.545 1.00 98.56 171 PHE A O 1
ATOM 1295 N N . PHE A 1 172 ? 3.664 -4.693 -2.417 1.00 98.38 172 PHE A N 1
ATOM 1296 C CA . PHE A 1 172 ? 3.110 -5.178 -1.153 1.00 98.38 172 PHE A CA 1
ATOM 1297 C C . PHE A 1 172 ? 2.137 -4.186 -0.500 1.00 98.38 172 PHE A C 1
ATOM 1299 O O . PHE A 1 172 ? 1.118 -4.626 0.047 1.00 98.38 172 PHE A O 1
ATOM 1306 N N . ALA A 1 173 ? 2.406 -2.878 -0.553 1.00 96.81 173 ALA A N 1
ATOM 1307 C CA . ALA A 1 173 ? 1.489 -1.846 -0.064 1.00 96.81 173 ALA A CA 1
ATOM 1308 C C . ALA A 1 173 ? 0.126 -1.941 -0.756 1.00 96.81 173 ALA A C 1
ATOM 1310 O O . ALA A 1 173 ? -0.885 -2.091 -0.065 1.00 96.81 173 ALA A O 1
ATOM 1311 N N . GLU A 1 174 ? 0.125 -1.993 -2.086 1.00 94.81 174 GLU A N 1
ATOM 1312 C CA . GLU A 1 174 ? -1.086 -1.974 -2.903 1.00 94.81 174 GLU A CA 1
ATOM 1313 C C . GLU A 1 174 ? -1.893 -3.269 -2.810 1.00 94.81 174 GLU A C 1
ATOM 1315 O O . GLU A 1 174 ? -3.101 -3.247 -2.581 1.00 94.81 174 GLU A O 1
ATOM 1320 N N . THR A 1 175 ? -1.237 -4.424 -2.950 1.00 96.00 175 THR A N 1
ATOM 1321 C CA . THR A 1 175 ? -1.949 -5.696 -3.186 1.00 96.00 175 THR A CA 1
ATOM 1322 C C . THR A 1 175 ? -1.536 -6.821 -2.254 1.00 96.00 175 THR A C 1
ATOM 1324 O O . THR A 1 175 ? -1.948 -7.967 -2.434 1.00 96.00 175 THR A O 1
ATOM 1327 N N . ASN A 1 176 ? -0.704 -6.534 -1.250 1.00 95.56 176 ASN A N 1
ATOM 1328 C CA . ASN A 1 176 ? -0.109 -7.553 -0.386 1.00 95.56 176 ASN A CA 1
ATOM 1329 C C . ASN A 1 176 ? 0.765 -8.567 -1.159 1.00 95.56 176 ASN A C 1
ATOM 1331 O O . ASN A 1 176 ? 0.948 -9.701 -0.703 1.00 95.56 176 ASN A O 1
ATOM 1335 N N . GLY A 1 177 ? 1.283 -8.160 -2.327 1.00 96.50 177 GLY A N 1
ATOM 1336 C CA . GLY A 1 177 ? 2.073 -8.996 -3.229 1.00 96.50 177 GLY A CA 1
ATOM 1337 C C . GLY A 1 177 ? 1.234 -9.911 -4.127 1.00 96.50 177 GLY A C 1
ATOM 1338 O O . GLY A 1 177 ? 1.754 -10.903 -4.642 1.00 96.50 177 GLY A O 1
ATOM 1339 N N . LYS A 1 178 ? -0.063 -9.627 -4.289 1.00 97.44 178 LYS A N 1
ATOM 1340 C CA . LYS A 1 178 ? -0.973 -10.413 -5.128 1.00 97.44 178 LYS A CA 1
ATOM 1341 C C . LYS A 1 178 ? -1.094 -9.808 -6.519 1.00 97.44 178 LYS A C 1
ATOM 1343 O O . LYS A 1 178 ? -1.206 -8.602 -6.700 1.00 97.44 178 LYS A O 1
ATOM 1348 N N . GLN A 1 179 ? -1.125 -10.672 -7.520 1.00 97.69 179 GLN A N 1
ATOM 1349 C CA . GLN A 1 179 ? -1.220 -10.241 -8.908 1.00 97.69 179 GLN A CA 1
ATOM 1350 C C . GLN A 1 179 ? -2.667 -9.956 -9.290 1.00 97.69 179 GLN A C 1
ATOM 1352 O O . GLN A 1 179 ? -3.560 -10.713 -8.919 1.00 97.69 179 GLN A O 1
ATOM 1357 N N . ASN A 1 180 ? -2.868 -8.915 -10.098 1.00 97.44 180 ASN A N 1
ATOM 1358 C CA . ASN A 1 180 ? -4.093 -8.692 -10.870 1.00 97.44 180 ASN A CA 1
ATOM 1359 C C . ASN A 1 180 ? -5.384 -8.607 -10.038 1.00 97.44 180 ASN A C 1
ATOM 1361 O O . ASN A 1 180 ? -6.473 -8.874 -10.550 1.00 97.44 180 ASN A O 1
ATOM 1365 N N . VAL A 1 181 ? -5.271 -8.255 -8.756 1.00 96.62 181 VAL A N 1
ATOM 1366 C CA . VAL A 1 181 ? -6.416 -8.233 -7.847 1.00 96.62 181 VAL A CA 1
ATOM 1367 C C . VAL A 1 181 ? -7.385 -7.117 -8.215 1.00 96.62 181 VAL A C 1
ATOM 1369 O O . VAL A 1 181 ? -6.998 -6.038 -8.678 1.00 96.62 181 VAL A O 1
ATOM 1372 N N . ARG A 1 182 ? -8.671 -7.377 -7.994 1.00 95.69 182 ARG A N 1
ATOM 1373 C CA . ARG A 1 182 ? -9.675 -6.312 -7.935 1.00 95.69 182 ARG A CA 1
ATOM 1374 C C . ARG A 1 182 ? -9.477 -5.508 -6.649 1.00 95.69 182 ARG A C 1
ATOM 1376 O O . ARG A 1 182 ? -8.626 -5.829 -5.826 1.00 95.69 182 ARG A O 1
ATOM 1383 N N . ASN A 1 183 ? -10.278 -4.468 -6.473 1.00 93.44 183 ASN A N 1
ATOM 1384 C CA . ASN A 1 183 ? -10.302 -3.696 -5.243 1.00 93.44 183 ASN A CA 1
ATOM 1385 C C . ASN A 1 183 ? -11.679 -3.826 -4.602 1.00 93.44 183 ASN A C 1
ATOM 1387 O O . ASN A 1 183 ? -12.689 -3.460 -5.203 1.00 93.44 183 ASN A O 1
ATOM 1391 N N . GLY A 1 184 ? -11.736 -4.314 -3.363 1.00 91.56 184 GLY A N 1
ATOM 1392 C CA . GLY A 1 184 ? -13.011 -4.492 -2.665 1.00 91.56 184 GLY A CA 1
ATOM 1393 C C . GLY A 1 184 ? -13.742 -3.169 -2.397 1.00 91.56 184 GLY A C 1
ATOM 1394 O O . GLY A 1 184 ? -14.915 -3.174 -2.030 1.00 91.56 184 GLY A O 1
ATOM 1395 N N . ARG A 1 185 ? -13.060 -2.031 -2.565 1.00 93.81 185 ARG A N 1
ATOM 1396 C CA . ARG A 1 185 ? -13.518 -0.677 -2.220 1.00 93.81 185 ARG A CA 1
ATOM 1397 C C . ARG A 1 185 ? -13.522 0.282 -3.410 1.00 93.81 185 ARG A C 1
ATOM 1399 O O . ARG A 1 185 ? -13.891 1.443 -3.253 1.00 93.81 185 ARG A O 1
ATOM 1406 N N . SER A 1 186 ? -13.109 -0.166 -4.595 1.00 92.62 186 SER A N 1
ATOM 1407 C CA . SER A 1 186 ? -13.106 0.658 -5.802 1.00 92.62 186 SER A CA 1
ATOM 1408 C C . SER A 1 186 ? -13.338 -0.181 -7.053 1.00 92.62 186 SER A C 1
ATOM 1410 O O . SER A 1 186 ? -12.770 -1.252 -7.207 1.00 92.62 186 SER A O 1
ATOM 1412 N N . ASN A 1 187 ? -14.109 0.348 -8.001 1.00 92.31 187 ASN A N 1
ATOM 1413 C CA . ASN A 1 187 ? -14.172 -0.211 -9.356 1.00 92.31 187 ASN A CA 1
ATOM 1414 C C . ASN A 1 187 ? -13.147 0.432 -10.298 1.00 92.31 187 ASN A C 1
ATOM 1416 O O . ASN A 1 187 ? -12.985 -0.008 -11.433 1.00 92.31 187 ASN A O 1
ATOM 1420 N N . THR A 1 188 ? -12.484 1.500 -9.854 1.00 95.06 188 THR A N 1
ATOM 1421 C CA . THR A 1 188 ? -11.557 2.269 -10.685 1.00 95.06 188 THR A CA 1
ATOM 1422 C C . THR A 1 188 ? -10.164 1.676 -10.623 1.00 95.06 188 THR A C 1
ATOM 1424 O O . THR A 1 188 ? -9.552 1.477 -11.665 1.00 95.06 188 THR A O 1
ATOM 1427 N N . TYR A 1 189 ? -9.676 1.398 -9.420 1.00 95.19 189 TYR A N 1
ATOM 1428 C CA . TYR A 1 189 ? -8.309 0.959 -9.172 1.00 95.19 189 TYR A CA 1
ATOM 1429 C C . TYR A 1 189 ? -8.266 -0.564 -9.088 1.00 95.19 189 TYR A C 1
ATOM 1431 O O . TYR A 1 189 ? -9.060 -1.163 -8.369 1.00 95.19 189 TYR A O 1
ATOM 1439 N N . MET A 1 190 ? -7.401 -1.194 -9.878 1.00 96.25 190 MET A N 1
ATOM 1440 C CA . MET A 1 190 ? -7.282 -2.652 -9.958 1.00 96.25 190 MET A CA 1
ATOM 1441 C C . MET A 1 190 ? -5.927 -3.047 -10.540 1.00 96.25 190 MET A C 1
ATOM 1443 O O . MET A 1 190 ? -5.170 -2.196 -11.009 1.00 96.25 190 MET A O 1
ATOM 1447 N N . GLY A 1 191 ? -5.648 -4.343 -10.543 1.00 96.94 191 GLY A N 1
ATOM 1448 C CA . GLY A 1 191 ? -4.404 -4.870 -11.068 1.00 96.94 191 GLY A CA 1
ATOM 1449 C C . GLY A 1 191 ? -3.349 -5.043 -9.983 1.00 96.94 191 GLY A C 1
ATOM 1450 O O . GLY A 1 191 ? -3.583 -4.827 -8.792 1.00 96.94 191 GLY A O 1
ATOM 1451 N N . SER A 1 192 ? -2.162 -5.449 -10.414 1.00 97.69 192 SER A N 1
ATOM 1452 C CA . SER A 1 192 ? -1.011 -5.693 -9.543 1.00 97.69 192 SER A CA 1
ATOM 1453 C C . SER A 1 192 ? -0.510 -4.433 -8.826 1.00 97.69 192 SER A C 1
ATOM 1455 O O . SER A 1 192 ? 0.030 -4.547 -7.736 1.00 97.69 192 SER A O 1
ATOM 1457 N N . PHE A 1 193 ? -0.720 -3.246 -9.393 1.00 95.81 193 PHE A N 1
ATOM 1458 C CA . PHE A 1 193 ? -0.340 -1.948 -8.820 1.00 95.81 193 PHE A CA 1
ATOM 1459 C C . PHE A 1 193 ? -1.547 -1.037 -8.549 1.00 95.81 193 PHE A C 1
ATOM 1461 O O . PHE A 1 193 ? -1.375 0.161 -8.369 1.00 95.81 193 PHE A O 1
ATOM 1468 N N . GLN A 1 194 ? -2.765 -1.597 -8.540 1.00 95.88 194 GLN A N 1
ATOM 1469 C CA . GLN A 1 194 ? -4.001 -0.866 -8.227 1.00 95.88 194 GLN A CA 1
ATOM 1470 C C . GLN A 1 194 ? -4.156 0.436 -9.027 1.00 95.88 194 GLN A C 1
ATOM 1472 O O . GLN A 1 194 ? -4.501 1.474 -8.483 1.00 95.88 194 GLN A O 1
ATOM 1477 N N . THR A 1 195 ? -3.932 0.395 -10.339 1.00 96.00 195 THR A N 1
ATOM 1478 C CA . THR A 1 195 ? -3.946 1.596 -11.186 1.00 96.00 195 THR A CA 1
ATOM 1479 C C . THR A 1 195 ? -5.336 1.898 -11.747 1.00 96.00 195 THR A C 1
ATOM 1481 O O . THR A 1 195 ? -6.075 0.993 -12.161 1.00 96.00 195 THR A O 1
ATOM 1484 N N . GLY A 1 196 ? -5.670 3.181 -11.865 1.00 96.69 196 GLY A N 1
ATOM 1485 C CA . GLY A 1 196 ? -6.835 3.644 -12.617 1.00 96.69 196 GLY A CA 1
ATOM 1486 C C . GLY A 1 196 ? -6.617 3.607 -14.142 1.00 96.69 196 GLY A C 1
ATOM 1487 O O . GLY A 1 196 ? -5.476 3.601 -14.604 1.00 96.69 196 GLY A O 1
ATOM 1488 N N . PRO A 1 197 ? -7.679 3.662 -14.971 1.00 97.00 197 PRO A N 1
ATOM 1489 C CA . PRO A 1 197 ? -7.534 3.622 -16.432 1.00 97.00 197 PRO A CA 1
ATOM 1490 C C . PRO A 1 197 ? -6.701 4.773 -17.014 1.00 97.00 197 PRO A C 1
ATOM 1492 O O . PRO A 1 197 ? -6.005 4.605 -18.010 1.00 97.00 197 PRO A O 1
ATOM 1495 N N . SER A 1 198 ? -6.789 5.974 -16.434 1.00 97.19 198 SER A N 1
ATOM 1496 C CA . SER A 1 198 ? -5.982 7.122 -16.869 1.00 97.19 198 SER A CA 1
ATOM 1497 C C . SER A 1 198 ? -4.511 6.967 -16.504 1.00 97.19 198 SER A C 1
ATOM 1499 O O . SER A 1 198 ? -3.648 7.403 -17.260 1.00 97.19 198 SER A O 1
ATOM 1501 N N . GLU A 1 199 ? -4.238 6.363 -15.350 1.00 97.31 199 GLU A N 1
ATOM 1502 C CA . GLU A 1 199 ? -2.888 6.115 -14.853 1.00 97.31 199 GLU A CA 1
ATOM 1503 C C . GLU A 1 199 ? -2.193 5.069 -15.712 1.00 97.31 199 GLU A C 1
ATOM 1505 O O . GLU A 1 199 ? -1.084 5.319 -16.164 1.00 97.31 199 GLU A O 1
ATOM 1510 N N . ASP A 1 200 ? -2.886 3.975 -16.026 1.00 97.62 200 ASP A N 1
ATOM 1511 C CA . ASP A 1 200 ? -2.427 2.930 -16.942 1.00 97.62 200 ASP A CA 1
ATOM 1512 C C . ASP A 1 200 ? -2.057 3.513 -18.320 1.00 97.62 200 ASP A C 1
ATOM 1514 O O . ASP A 1 200 ? -0.907 3.436 -18.753 1.00 97.62 200 ASP A O 1
ATOM 1518 N N . ARG A 1 201 ? -2.976 4.258 -18.955 1.00 97.81 201 ARG A N 1
ATOM 1519 C CA . ARG A 1 201 ? -2.703 4.925 -20.243 1.00 97.81 201 ARG A CA 1
ATOM 1520 C C . ARG A 1 201 ? -1.525 5.897 -20.179 1.00 97.81 201 ARG A C 1
ATOM 1522 O O . ARG A 1 201 ? -0.733 5.982 -21.118 1.00 97.81 201 ARG A O 1
ATOM 1529 N N . ASN A 1 202 ? -1.425 6.674 -19.101 1.00 98.38 202 ASN A N 1
ATOM 1530 C CA . ASN A 1 202 ? -0.336 7.630 -18.929 1.00 98.38 202 ASN A CA 1
ATOM 1531 C C . ASN A 1 202 ? 1.006 6.926 -18.703 1.00 98.38 202 ASN A C 1
ATOM 1533 O O . ASN A 1 202 ? 2.017 7.360 -19.251 1.00 98.38 202 ASN A O 1
ATOM 1537 N 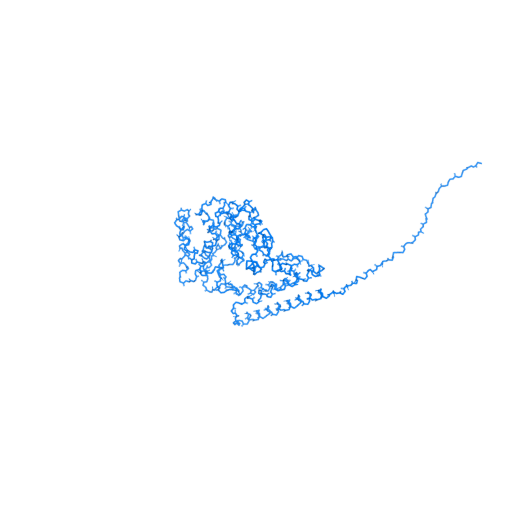N . GLY A 1 203 ? 0.999 5.847 -17.922 1.00 98.38 203 GLY A N 1
ATOM 1538 C CA . GLY A 1 203 ? 2.131 4.964 -17.692 1.00 98.38 203 GLY A CA 1
ATOM 1539 C C . GLY A 1 203 ? 2.661 4.389 -18.991 1.00 98.38 203 GLY A C 1
ATOM 1540 O O . GLY A 1 203 ? 3.820 4.625 -19.323 1.00 98.38 203 GLY A O 1
ATOM 1541 N N . ARG A 1 204 ? 1.778 3.779 -19.785 1.00 98.06 204 ARG A N 1
ATOM 1542 C CA . ARG A 1 204 ? 2.113 3.220 -21.097 1.00 98.06 204 ARG A CA 1
ATOM 1543 C C . ARG A 1 204 ? 2.727 4.256 -22.031 1.00 98.06 204 ARG A C 1
ATOM 1545 O O . ARG A 1 204 ? 3.793 4.041 -22.591 1.00 98.06 204 ARG A O 1
ATOM 1552 N N . ARG A 1 205 ? 2.109 5.436 -22.151 1.00 98.50 205 ARG A N 1
ATOM 1553 C CA . ARG A 1 205 ? 2.651 6.533 -22.973 1.00 98.50 205 ARG A CA 1
ATOM 1554 C C . ARG A 1 205 ? 4.056 6.947 -22.528 1.00 98.50 205 ARG A C 1
ATOM 1556 O O . ARG A 1 205 ? 4.906 7.238 -23.364 1.00 98.50 205 ARG A O 1
ATOM 1563 N N . LYS A 1 206 ? 4.295 7.024 -21.216 1.00 98.50 206 LYS A N 1
ATOM 1564 C CA . LYS A 1 206 ? 5.619 7.349 -20.676 1.00 98.50 206 LYS A CA 1
ATOM 1565 C C . LYS A 1 206 ? 6.616 6.209 -20.892 1.00 98.50 206 LYS A C 1
ATOM 1567 O O . LYS A 1 206 ? 7.790 6.506 -21.082 1.00 98.50 206 LYS A O 1
ATOM 1572 N N . TRP A 1 207 ? 6.177 4.949 -20.836 1.00 98.44 207 TRP A N 1
ATOM 1573 C CA . TRP A 1 207 ? 7.013 3.780 -21.118 1.00 98.44 207 TRP A CA 1
ATOM 1574 C C . TRP A 1 207 ? 7.517 3.805 -22.558 1.00 98.44 207 TRP A C 1
ATOM 1576 O O . TRP A 1 207 ? 8.721 3.728 -22.780 1.00 98.44 207 TRP A O 1
ATOM 1586 N N . GLU A 1 208 ? 6.619 4.027 -23.520 1.00 98.12 208 GLU A N 1
ATOM 1587 C CA . GLU A 1 208 ? 6.982 4.119 -24.940 1.00 98.12 208 GLU A CA 1
ATOM 1588 C C . GLU A 1 208 ? 8.063 5.179 -25.200 1.00 98.12 208 GLU A C 1
ATOM 1590 O O . GLU A 1 208 ? 8.949 4.973 -26.024 1.00 98.12 208 GLU A O 1
ATOM 1595 N N . ALA A 1 209 ? 8.061 6.281 -24.441 1.00 98.06 209 ALA A N 1
ATOM 1596 C CA . ALA A 1 209 ? 9.067 7.335 -24.567 1.00 98.06 209 ALA A CA 1
ATOM 1597 C C . ALA A 1 209 ? 10.492 6.912 -24.158 1.00 98.06 209 ALA A C 1
ATOM 1599 O O . ALA A 1 209 ? 11.440 7.577 -24.561 1.00 98.06 209 ALA A O 1
ATOM 1600 N N . ILE A 1 210 ? 10.652 5.845 -23.366 1.00 97.75 210 ILE A N 1
ATOM 1601 C CA . ILE A 1 210 ? 11.961 5.318 -22.935 1.00 97.75 210 ILE A CA 1
ATOM 1602 C C . ILE A 1 210 ? 12.241 3.907 -23.476 1.00 97.75 210 ILE A C 1
ATOM 1604 O O . ILE A 1 210 ? 13.268 3.310 -23.162 1.00 97.75 210 ILE A O 1
ATOM 1608 N N . LYS A 1 211 ? 11.336 3.339 -24.282 1.00 97.31 211 LYS A N 1
ATOM 1609 C CA . LYS A 1 211 ? 11.400 1.933 -24.703 1.00 97.31 211 LYS A CA 1
ATOM 1610 C C . LYS A 1 211 ? 12.662 1.610 -25.507 1.00 97.31 211 LYS A C 1
ATOM 1612 O O . LYS A 1 211 ? 13.257 0.556 -25.307 1.00 97.31 211 LYS A O 1
ATOM 1617 N N . SER A 1 212 ? 13.115 2.523 -26.366 1.00 97.56 212 SER A N 1
ATOM 1618 C CA . SER A 1 212 ? 14.361 2.361 -27.130 1.00 97.56 212 SER A CA 1
ATOM 1619 C C . SER A 1 212 ? 15.607 2.356 -26.239 1.00 97.56 212 SER A C 1
ATOM 1621 O O . SER A 1 212 ? 16.517 1.564 -26.470 1.00 97.56 212 SER A O 1
ATOM 1623 N N . GLU A 1 213 ? 15.637 3.188 -25.196 1.00 97.31 213 GLU A N 1
ATOM 1624 C CA . GLU A 1 213 ? 16.723 3.223 -24.207 1.00 97.31 213 GLU A CA 1
ATOM 1625 C C . GLU A 1 213 ? 16.783 1.904 -23.428 1.00 97.31 213 GLU A C 1
ATOM 1627 O O . GLU A 1 213 ? 17.856 1.328 -23.241 1.00 97.31 213 GLU A O 1
ATOM 1632 N N . ILE A 1 214 ? 15.616 1.386 -23.029 1.00 97.50 214 ILE A N 1
ATOM 1633 C CA . ILE A 1 214 ? 15.492 0.080 -22.379 1.00 97.50 214 ILE A CA 1
ATOM 1634 C C . ILE A 1 214 ? 15.963 -1.036 -23.314 1.00 97.50 214 ILE A C 1
ATOM 1636 O O . ILE A 1 214 ? 16.740 -1.880 -22.881 1.00 97.50 214 ILE A O 1
ATOM 1640 N N . ALA A 1 215 ? 15.550 -1.032 -24.583 1.00 97.56 215 ALA A N 1
ATOM 1641 C CA . ALA A 1 215 ? 15.965 -2.036 -25.561 1.00 97.56 215 ALA A CA 1
ATOM 1642 C C . ALA A 1 215 ? 17.481 -2.025 -25.802 1.00 97.56 215 ALA A C 1
ATOM 1644 O O . ALA A 1 215 ? 18.089 -3.088 -25.903 1.00 97.56 215 ALA A O 1
ATOM 1645 N N . ALA A 1 216 ? 18.102 -0.843 -25.841 1.00 96.88 216 ALA A N 1
ATOM 1646 C CA . ALA A 1 216 ? 19.549 -0.711 -25.984 1.00 96.88 216 ALA A CA 1
ATOM 1647 C C . ALA A 1 216 ? 20.310 -1.226 -24.749 1.00 96.88 216 ALA A C 1
ATOM 1649 O O . ALA A 1 216 ? 21.359 -1.852 -24.886 1.00 96.88 216 ALA A O 1
ATOM 1650 N N . ALA A 1 217 ? 19.789 -0.975 -23.544 1.00 95.00 217 ALA A N 1
ATOM 1651 C CA . ALA A 1 217 ? 20.442 -1.362 -22.294 1.00 95.00 217 ALA A CA 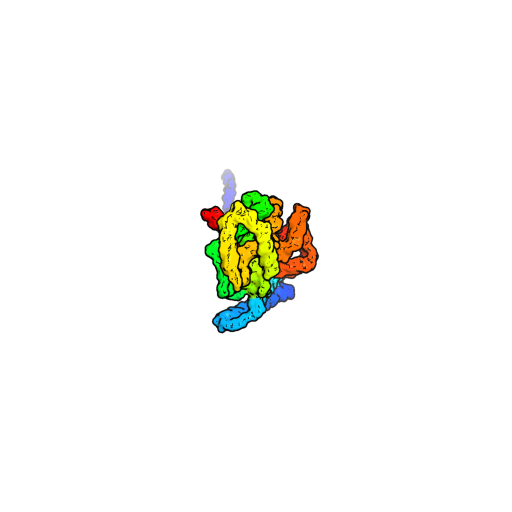1
ATOM 1652 C C . ALA A 1 217 ? 20.144 -2.807 -21.854 1.00 95.00 217 ALA A C 1
ATOM 1654 O O . ALA A 1 217 ? 20.955 -3.423 -21.163 1.00 95.00 217 ALA A O 1
ATOM 1655 N N . ASN A 1 218 ? 18.967 -3.334 -22.193 1.00 96.50 218 ASN A N 1
ATOM 1656 C CA . ASN A 1 218 ? 18.495 -4.661 -21.811 1.00 96.50 218 ASN A CA 1
ATOM 1657 C C . ASN A 1 218 ? 17.539 -5.238 -22.883 1.00 96.50 218 ASN A C 1
ATOM 1659 O O . ASN A 1 218 ? 16.311 -5.177 -22.728 1.00 96.50 218 ASN A O 1
ATOM 1663 N N . PRO A 1 219 ? 18.091 -5.829 -23.960 1.00 97.31 219 PRO A N 1
ATOM 1664 C CA . PRO A 1 219 ? 17.301 -6.404 -25.049 1.00 97.31 219 PRO A CA 1
ATOM 1665 C C . PRO A 1 219 ? 16.337 -7.507 -24.593 1.00 97.31 219 PRO A C 1
ATOM 1667 O O . PRO A 1 219 ? 15.225 -7.604 -25.109 1.00 97.31 219 PRO A O 1
ATOM 1670 N N . GLU A 1 220 ? 16.726 -8.319 -23.605 1.00 97.38 220 GLU A N 1
ATOM 1671 C CA . GLU A 1 220 ? 15.894 -9.413 -23.086 1.00 97.38 220 GLU A CA 1
ATOM 1672 C C . GLU A 1 220 ? 14.645 -8.892 -22.371 1.00 97.38 220 GLU A C 1
ATOM 1674 O O . GLU A 1 220 ? 13.543 -9.400 -22.590 1.00 97.38 220 GLU A O 1
ATOM 1679 N N . LEU A 1 221 ? 14.793 -7.843 -21.553 1.00 97.94 221 LEU A N 1
ATOM 1680 C CA . LEU A 1 221 ? 13.658 -7.197 -20.897 1.00 97.94 221 LEU A CA 1
ATOM 1681 C C . LEU A 1 221 ? 12.710 -6.565 -21.921 1.00 97.94 221 LEU A C 1
ATOM 1683 O O . LEU A 1 221 ? 11.499 -6.705 -21.772 1.00 97.94 221 LEU A O 1
ATOM 1687 N N . SER A 1 222 ? 13.234 -5.924 -22.972 1.00 97.88 222 SER A N 1
ATOM 1688 C CA . SER A 1 222 ? 12.397 -5.372 -24.051 1.00 97.88 222 SER A CA 1
ATOM 1689 C C . SER A 1 222 ? 11.657 -6.470 -24.815 1.00 97.88 222 SER A C 1
ATOM 1691 O O . SER A 1 222 ? 10.462 -6.343 -25.064 1.00 97.88 222 SER A O 1
ATOM 1693 N N . ALA A 1 223 ? 12.324 -7.580 -25.140 1.00 98.19 223 ALA A N 1
ATOM 1694 C CA . ALA A 1 223 ? 11.678 -8.699 -25.825 1.00 98.19 223 ALA A CA 1
ATOM 1695 C C . ALA A 1 223 ? 10.569 -9.322 -24.961 1.00 98.19 223 ALA A C 1
ATOM 1697 O O . ALA A 1 223 ? 9.510 -9.714 -25.460 1.00 98.19 223 ALA A O 1
ATOM 1698 N N . ARG A 1 224 ? 10.791 -9.385 -23.643 1.00 98.12 224 ARG A N 1
ATOM 1699 C CA . ARG A 1 224 ? 9.762 -9.793 -22.687 1.00 98.12 224 ARG A CA 1
ATOM 1700 C C . ARG A 1 224 ? 8.598 -8.806 -22.647 1.00 98.12 224 ARG A C 1
ATOM 1702 O O . ARG A 1 224 ? 7.453 -9.250 -22.655 1.00 98.12 224 ARG A O 1
ATOM 1709 N N . ASP A 1 225 ? 8.877 -7.506 -22.644 1.00 98.44 225 ASP A N 1
ATOM 1710 C CA . ASP A 1 225 ? 7.852 -6.464 -22.702 1.00 98.44 225 ASP A CA 1
ATOM 1711 C C . ASP A 1 225 ? 6.967 -6.601 -23.948 1.00 98.44 225 ASP A C 1
ATOM 1713 O O . ASP A 1 225 ? 5.745 -6.621 -23.826 1.00 98.44 225 ASP A O 1
ATOM 1717 N N . ASP A 1 226 ? 7.559 -6.822 -25.124 1.00 98.31 226 ASP A N 1
ATOM 1718 C CA . ASP A 1 226 ? 6.810 -7.032 -26.369 1.00 98.31 226 ASP A CA 1
ATOM 1719 C C . ASP A 1 226 ? 5.905 -8.274 -26.315 1.00 98.31 226 ASP A C 1
ATOM 1721 O O . ASP A 1 226 ? 4.772 -8.256 -26.814 1.00 98.31 226 ASP A O 1
ATOM 1725 N N . LYS A 1 227 ? 6.369 -9.354 -25.674 1.00 98.25 227 LYS A N 1
ATOM 1726 C CA . LYS A 1 227 ? 5.564 -10.565 -25.454 1.00 98.25 227 LYS A CA 1
ATOM 1727 C C . LYS A 1 227 ? 4.382 -10.298 -24.522 1.00 98.25 227 LYS A C 1
ATOM 1729 O O . LYS A 1 227 ? 3.283 -10.791 -24.777 1.00 98.25 227 LYS A O 1
ATOM 1734 N N . GLU A 1 228 ? 4.590 -9.542 -23.450 1.00 98.19 228 GLU A N 1
ATOM 1735 C CA . GLU A 1 228 ? 3.540 -9.219 -22.480 1.00 98.19 228 GLU A CA 1
ATOM 1736 C C . GLU A 1 228 ? 2.526 -8.213 -23.037 1.00 98.19 228 GLU A C 1
ATOM 1738 O O . GLU A 1 228 ? 1.323 -8.412 -22.875 1.00 98.19 228 GLU A O 1
ATOM 1743 N N . GLU A 1 229 ? 2.979 -7.220 -23.807 1.00 97.31 229 GLU A N 1
ATOM 1744 C CA . GLU A 1 229 ? 2.127 -6.348 -24.624 1.00 97.31 229 GLU A CA 1
ATOM 1745 C C . GLU A 1 229 ? 1.258 -7.158 -25.585 1.00 97.31 229 GLU A C 1
ATOM 1747 O O . GLU A 1 229 ? 0.059 -6.910 -25.706 1.00 97.31 229 GLU A O 1
ATOM 1752 N N . ALA A 1 230 ? 1.845 -8.155 -26.257 1.00 97.50 230 ALA A N 1
ATOM 1753 C CA . ALA A 1 230 ? 1.106 -9.038 -27.146 1.00 97.50 230 ALA A CA 1
ATOM 1754 C C . ALA A 1 230 ? 0.051 -9.859 -26.408 1.00 97.50 230 ALA A C 1
ATOM 1756 O O . ALA A 1 230 ? -1.062 -10.008 -26.915 1.00 97.50 230 ALA A O 1
ATOM 1757 N N . ARG A 1 231 ? 0.394 -10.357 -25.216 1.00 96.19 231 ARG A N 1
ATOM 1758 C CA . ARG A 1 231 ? -0.506 -11.127 -24.358 1.00 96.19 231 ARG A CA 1
ATOM 1759 C C . ARG A 1 231 ? -1.683 -10.268 -23.893 1.00 96.19 231 ARG A C 1
ATOM 1761 O O . ARG A 1 231 ? -2.813 -10.737 -23.948 1.00 96.19 231 ARG A O 1
ATOM 1768 N N . ALA A 1 232 ? -1.446 -9.011 -23.520 1.00 95.69 232 ALA A N 1
ATOM 1769 C CA . ALA A 1 232 ? -2.474 -8.101 -23.010 1.00 95.69 232 ALA A CA 1
ATOM 1770 C C . ALA A 1 232 ? -3.471 -7.600 -24.080 1.00 95.69 232 ALA A C 1
ATOM 1772 O O . ALA A 1 232 ? -4.540 -7.084 -23.733 1.00 95.69 232 ALA A O 1
ATOM 1773 N N . ARG A 1 233 ? -3.166 -7.754 -25.380 1.00 93.38 233 ARG A N 1
ATOM 1774 C CA . ARG A 1 233 ? -4.035 -7.286 -26.475 1.00 93.38 233 ARG A CA 1
ATOM 1775 C C . ARG A 1 233 ? -5.453 -7.858 -26.372 1.00 93.38 233 ARG A C 1
ATOM 1777 O O . ARG A 1 233 ? -5.649 -9.055 -26.203 1.00 93.38 233 ARG A O 1
ATOM 1784 N N . GLY A 1 234 ? -6.448 -6.984 -26.529 1.00 89.81 234 GLY A N 1
ATOM 1785 C CA . GLY A 1 234 ? -7.867 -7.357 -26.478 1.00 89.81 234 GLY A CA 1
ATOM 1786 C C . GLY A 1 234 ? -8.421 -7.569 -25.065 1.00 89.81 234 GLY A C 1
ATOM 1787 O O . GLY A 1 234 ? -9.579 -7.950 -24.925 1.00 89.81 234 GLY A O 1
ATOM 1788 N N . THR A 1 235 ? -7.627 -7.299 -24.026 1.00 91.88 235 THR A N 1
ATOM 1789 C CA . THR A 1 235 ? -8.051 -7.350 -22.621 1.00 91.88 235 THR A CA 1
ATOM 1790 C C . THR A 1 235 ? -7.811 -6.004 -21.932 1.00 91.88 235 THR A C 1
ATOM 1792 O O . THR A 1 235 ? -7.206 -5.096 -22.505 1.00 91.88 235 THR A O 1
ATOM 1795 N N . ASP A 1 236 ? -8.301 -5.848 -20.702 1.00 94.62 236 ASP A N 1
ATOM 1796 C CA . ASP A 1 236 ? -7.897 -4.722 -19.858 1.00 94.62 236 ASP A CA 1
ATOM 1797 C C . ASP A 1 236 ? -6.443 -4.936 -19.409 1.00 94.62 236 ASP A C 1
ATOM 1799 O O . ASP A 1 236 ? -6.147 -5.864 -18.652 1.00 94.62 236 ASP A O 1
ATOM 1803 N N . TYR A 1 237 ? -5.546 -4.066 -19.883 1.00 94.62 237 TYR A N 1
ATOM 1804 C CA . TYR A 1 237 ? -4.097 -4.112 -19.649 1.00 94.62 237 TYR A CA 1
ATOM 1805 C C . TYR A 1 237 ? -3.722 -4.169 -18.165 1.00 94.62 237 TYR A C 1
ATOM 1807 O O . TYR A 1 237 ? -2.670 -4.698 -17.804 1.00 94.62 237 TYR A O 1
ATOM 1815 N N . ARG A 1 238 ? -4.607 -3.696 -17.285 1.00 96.81 238 ARG A N 1
ATOM 1816 C CA . ARG A 1 238 ? -4.391 -3.711 -15.837 1.00 96.81 238 ARG A CA 1
ATOM 1817 C C . ARG A 1 238 ? -4.461 -5.111 -15.232 1.00 96.81 238 ARG A C 1
ATOM 1819 O O . ARG A 1 238 ? -3.953 -5.327 -14.134 1.00 96.81 238 ARG A O 1
ATOM 1826 N N . PHE A 1 239 ? -5.060 -6.069 -15.942 1.00 97.50 239 PHE A N 1
ATOM 1827 C CA . PHE A 1 239 ? -5.092 -7.478 -15.547 1.00 97.50 239 PHE A CA 1
ATOM 1828 C C . PHE A 1 239 ? -3.964 -8.312 -16.157 1.00 97.50 239 PHE A C 1
ATOM 1830 O O . PHE A 1 239 ? -3.978 -9.532 -16.003 1.00 97.50 239 PHE A O 1
ATOM 1837 N N . ASN A 1 240 ? -2.970 -7.690 -16.790 1.00 98.38 240 ASN A N 1
ATOM 1838 C CA . ASN A 1 240 ? -1.673 -8.310 -17.022 1.00 98.38 240 ASN A CA 1
ATOM 1839 C C . ASN A 1 240 ? -0.663 -7.778 -16.001 1.00 98.38 240 ASN A C 1
ATOM 1841 O O . ASN A 1 240 ? -0.488 -6.570 -15.846 1.00 98.38 240 ASN A O 1
ATOM 1845 N N . HIS A 1 241 ? -0.006 -8.694 -15.282 1.00 98.62 241 HIS A N 1
ATOM 1846 C CA . HIS A 1 241 ? 0.886 -8.325 -14.185 1.00 98.62 241 HIS A CA 1
ATOM 1847 C C . HIS A 1 241 ? 2.027 -7.417 -14.651 1.00 98.62 241 HIS A C 1
ATOM 1849 O O . HIS A 1 241 ? 2.273 -6.381 -14.039 1.00 98.62 241 HIS A O 1
ATOM 1855 N N . TRP A 1 242 ? 2.693 -7.793 -15.742 1.00 98.69 242 TRP A N 1
ATOM 1856 C CA . TRP A 1 242 ? 3.862 -7.090 -16.256 1.00 98.69 242 TRP A CA 1
ATOM 1857 C C . TRP A 1 242 ? 3.512 -5.676 -16.712 1.00 98.69 242 TRP A C 1
ATOM 1859 O O . TRP A 1 242 ? 4.113 -4.710 -16.239 1.00 98.69 242 TRP A O 1
ATOM 1869 N N . THR A 1 243 ? 2.509 -5.543 -17.585 1.00 98.38 243 THR A N 1
ATOM 1870 C CA . THR A 1 243 ? 2.100 -4.235 -18.115 1.00 98.38 243 THR A CA 1
ATOM 1871 C C . THR A 1 243 ? 1.569 -3.343 -17.003 1.00 98.38 243 THR A C 1
ATOM 1873 O O . THR A 1 243 ? 1.941 -2.177 -16.934 1.00 98.38 243 THR A O 1
ATOM 1876 N N . ASN A 1 244 ? 0.790 -3.888 -16.064 1.00 98.44 244 ASN A N 1
ATOM 1877 C CA . ASN A 1 244 ? 0.237 -3.088 -14.980 1.00 98.44 244 ASN A CA 1
ATOM 1878 C C . ASN A 1 244 ? 1.301 -2.568 -14.002 1.00 98.44 244 ASN A C 1
ATOM 1880 O O . ASN A 1 244 ? 1.240 -1.411 -13.588 1.00 98.44 244 ASN A O 1
ATOM 1884 N N . VAL A 1 245 ? 2.287 -3.399 -13.651 1.00 98.69 245 VAL A N 1
ATOM 1885 C CA . VAL A 1 245 ? 3.437 -2.978 -12.835 1.00 98.69 245 VAL A CA 1
ATOM 1886 C C . VAL A 1 245 ? 4.217 -1.882 -13.554 1.00 98.69 245 VAL A C 1
ATOM 1888 O O . VAL A 1 245 ? 4.448 -0.812 -12.993 1.00 98.69 245 VAL A O 1
ATOM 1891 N N . ARG A 1 246 ? 4.598 -2.130 -14.810 1.00 98.56 246 ARG A N 1
ATOM 1892 C CA . ARG A 1 246 ? 5.356 -1.193 -15.643 1.00 98.56 246 ARG A CA 1
ATOM 1893 C C . ARG A 1 246 ? 4.645 0.154 -15.754 1.00 98.56 246 ARG A C 1
ATOM 1895 O O . ARG A 1 246 ? 5.243 1.192 -15.472 1.00 98.56 246 ARG A O 1
ATOM 1902 N N . ASP A 1 247 ? 3.366 0.138 -16.105 1.00 98.56 247 ASP A N 1
ATOM 1903 C CA . ASP A 1 247 ? 2.593 1.351 -16.352 1.00 98.56 247 ASP A CA 1
ATOM 1904 C C . ASP A 1 247 ? 2.286 2.091 -15.042 1.00 98.56 247 ASP A C 1
ATOM 1906 O O . ASP A 1 247 ? 2.421 3.316 -14.984 1.00 98.56 247 ASP A O 1
ATOM 1910 N N . GLY A 1 248 ? 2.006 1.375 -13.948 1.00 98.00 248 GLY A N 1
ATOM 1911 C CA . GLY A 1 248 ? 1.876 1.966 -12.612 1.00 98.00 248 GLY A CA 1
ATOM 1912 C C . GLY A 1 248 ? 3.146 2.696 -12.160 1.00 98.00 248 GLY A C 1
ATOM 1913 O O . GLY A 1 248 ? 3.093 3.865 -11.757 1.00 98.00 248 GLY A O 1
ATOM 1914 N N . LEU A 1 249 ? 4.309 2.053 -12.310 1.00 98.50 249 LEU A N 1
ATOM 1915 C CA . LEU A 1 249 ? 5.609 2.651 -11.994 1.00 98.50 249 LEU A CA 1
ATOM 1916 C C . LEU A 1 249 ? 5.906 3.872 -12.870 1.00 98.50 249 LEU A C 1
ATOM 1918 O O . LEU A 1 249 ? 6.293 4.924 -12.353 1.00 98.50 249 LEU A O 1
ATOM 1922 N N . MET A 1 250 ? 5.680 3.773 -14.180 1.00 98.50 250 MET A N 1
ATOM 1923 C CA . MET A 1 250 ? 5.893 4.884 -15.110 1.00 98.50 250 MET A CA 1
ATOM 1924 C C . MET A 1 250 ? 4.960 6.064 -14.840 1.00 98.50 250 MET A C 1
ATOM 1926 O O . MET A 1 250 ? 5.365 7.228 -14.949 1.00 98.50 250 MET A O 1
ATOM 1930 N N . ASN A 1 251 ? 3.716 5.793 -14.448 1.00 97.69 251 ASN A N 1
ATOM 1931 C CA . ASN A 1 251 ? 2.745 6.828 -14.143 1.00 97.69 251 ASN A CA 1
ATOM 1932 C C . ASN A 1 251 ? 3.154 7.651 -12.914 1.00 97.69 251 ASN A C 1
ATOM 1934 O O . ASN A 1 251 ? 3.265 8.879 -13.024 1.00 97.69 251 ASN A O 1
ATOM 1938 N N . ALA A 1 252 ? 3.381 6.985 -11.779 1.00 94.69 252 ALA A N 1
ATOM 1939 C CA . ALA A 1 252 ? 3.510 7.640 -10.479 1.00 94.69 252 ALA A CA 1
ATOM 1940 C C . ALA A 1 252 ? 4.967 7.876 -10.043 1.00 94.69 252 ALA A C 1
ATOM 1942 O O . ALA A 1 252 ? 5.273 8.934 -9.485 1.00 94.69 252 ALA A O 1
ATOM 1943 N N . HIS A 1 253 ? 5.882 6.951 -10.340 1.00 96.88 253 HIS A N 1
ATOM 1944 C CA . HIS A 1 253 ? 7.157 6.844 -9.615 1.00 96.88 253 HIS A CA 1
ATOM 1945 C C . HIS A 1 253 ? 8.397 7.140 -10.455 1.00 96.88 253 HIS A C 1
ATOM 1947 O O . HIS A 1 253 ? 9.361 7.682 -9.921 1.00 96.88 253 HIS A O 1
ATOM 1953 N N . ALA A 1 254 ? 8.369 6.878 -11.763 1.00 96.81 254 ALA A N 1
ATOM 1954 C CA . ALA A 1 254 ? 9.557 6.957 -12.620 1.00 96.81 254 ALA A CA 1
ATOM 1955 C C . ALA A 1 254 ? 10.299 8.305 -12.566 1.00 96.81 254 ALA A C 1
ATOM 1957 O O . ALA A 1 254 ? 11.525 8.331 -12.548 1.00 96.81 254 ALA A O 1
ATOM 1958 N N . GLU A 1 255 ? 9.585 9.432 -12.492 1.00 94.69 255 GLU A N 1
ATOM 1959 C CA . GLU A 1 255 ? 10.236 10.747 -12.361 1.00 94.69 255 GLU A CA 1
ATOM 1960 C C . GLU A 1 255 ? 10.860 10.968 -10.977 1.00 94.69 255 GLU A C 1
ATOM 1962 O O . GLU A 1 255 ? 11.847 11.683 -10.859 1.00 94.69 255 GLU A O 1
ATOM 1967 N N . VAL A 1 256 ? 10.315 10.340 -9.930 1.00 95.81 256 VAL A N 1
ATOM 1968 C CA . VAL A 1 256 ? 10.838 10.454 -8.558 1.00 95.81 256 VAL A CA 1
ATOM 1969 C C . VAL A 1 256 ? 12.044 9.547 -8.336 1.00 95.81 256 VAL A C 1
ATOM 1971 O O . VAL A 1 256 ? 12.839 9.807 -7.440 1.00 95.81 256 VAL A O 1
ATOM 1974 N N . PHE A 1 257 ? 12.260 8.530 -9.176 1.00 97.62 257 PHE A N 1
ATOM 1975 C CA . PHE A 1 257 ? 13.470 7.711 -9.088 1.00 97.62 257 PHE A CA 1
ATOM 1976 C C . PHE A 1 257 ? 14.752 8.542 -9.174 1.00 97.62 257 PHE A C 1
ATOM 1978 O O . PHE A 1 257 ? 15.705 8.239 -8.465 1.00 97.62 257 PHE A O 1
ATOM 1985 N N . ARG A 1 258 ? 14.760 9.642 -9.937 1.00 95.12 258 ARG A N 1
ATOM 1986 C CA . ARG A 1 258 ? 15.898 10.580 -10.007 1.00 95.12 258 ARG A CA 1
ATOM 1987 C C . ARG A 1 258 ? 16.296 11.168 -8.654 1.00 95.12 258 ARG A C 1
ATOM 1989 O O . ARG A 1 258 ? 17.466 11.468 -8.450 1.00 95.12 258 ARG A O 1
ATOM 1996 N N . GLU A 1 259 ? 15.356 11.246 -7.719 1.00 95.75 259 GLU A N 1
ATOM 1997 C CA . GLU A 1 259 ? 15.567 11.786 -6.376 1.00 95.75 259 GLU A CA 1
ATOM 1998 C C . GLU A 1 259 ? 16.095 10.738 -5.381 1.00 95.75 259 GLU A C 1
ATOM 2000 O O . GLU A 1 259 ? 16.472 11.088 -4.262 1.00 95.75 259 GLU A O 1
ATOM 2005 N N . ILE A 1 260 ? 16.160 9.450 -5.757 1.00 97.38 260 ILE A N 1
ATOM 2006 C CA . ILE A 1 260 ? 16.593 8.358 -4.864 1.00 97.38 260 ILE A CA 1
ATOM 2007 C C . ILE A 1 260 ? 17.944 8.627 -4.186 1.00 97.38 260 ILE A C 1
ATOM 2009 O O . ILE A 1 260 ? 18.029 8.367 -2.986 1.00 97.38 260 ILE A O 1
ATOM 2013 N N . PRO A 1 261 ? 18.991 9.154 -4.855 1.00 96.38 261 PRO A N 1
ATOM 2014 C CA . PRO A 1 261 ? 20.254 9.452 -4.178 1.00 96.38 261 PRO A CA 1
ATOM 2015 C C . PRO A 1 261 ? 20.086 10.416 -2.992 1.00 96.38 261 PRO A C 1
ATOM 2017 O O . PRO A 1 261 ? 20.646 10.184 -1.920 1.00 96.38 261 PRO A O 1
ATOM 2020 N N . GLY A 1 262 ? 19.268 11.462 -3.155 1.00 95.25 262 GLY A N 1
ATOM 2021 C CA . GLY A 1 262 ? 18.939 12.399 -2.080 1.00 95.25 262 GLY A CA 1
ATOM 2022 C C . GLY A 1 262 ? 18.066 11.756 -1.002 1.00 95.25 262 GLY A C 1
ATOM 2023 O O . GLY A 1 262 ? 18.355 11.881 0.186 1.00 95.25 262 GLY A O 1
ATOM 2024 N N . ILE A 1 263 ? 17.050 10.991 -1.411 1.00 96.19 263 ILE A N 1
ATOM 2025 C CA . ILE A 1 263 ? 16.140 10.289 -0.498 1.00 96.19 263 ILE A CA 1
ATOM 2026 C C . ILE A 1 263 ? 16.900 9.307 0.396 1.00 96.19 263 ILE A C 1
ATOM 2028 O O . ILE A 1 263 ? 16.672 9.309 1.598 1.00 96.19 263 ILE A O 1
ATOM 2032 N N . VAL A 1 264 ? 17.824 8.510 -0.148 1.00 95.12 264 VAL A N 1
ATOM 2033 C CA . VAL A 1 264 ? 18.627 7.551 0.634 1.00 95.12 264 VAL A CA 1
ATOM 2034 C C . VAL A 1 264 ? 19.497 8.266 1.672 1.00 95.12 264 VAL A C 1
ATOM 2036 O O . VAL A 1 264 ? 19.689 7.750 2.769 1.00 95.12 264 VAL A O 1
ATOM 2039 N N . LYS A 1 265 ? 19.993 9.469 1.361 1.00 94.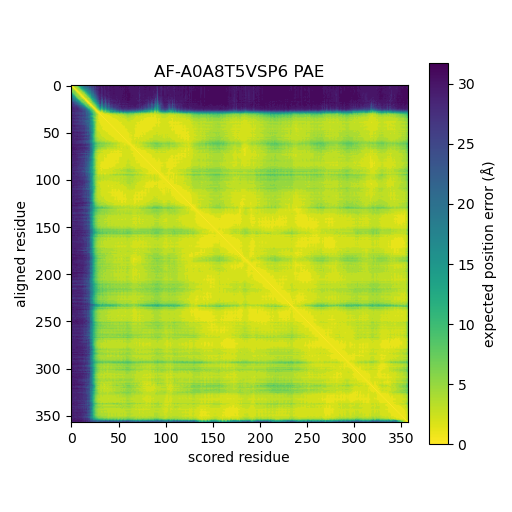56 265 LYS A N 1
ATOM 2040 C CA . LYS A 1 265 ? 20.757 10.284 2.313 1.00 94.56 265 LYS A CA 1
ATOM 2041 C C . LYS A 1 265 ? 19.876 10.823 3.447 1.00 94.56 265 LYS A C 1
ATOM 2043 O O . LYS A 1 265 ? 20.319 10.857 4.591 1.00 94.56 265 LYS A O 1
ATOM 2048 N N . THR A 1 266 ? 18.654 11.256 3.139 1.00 94.88 266 THR A N 1
ATOM 2049 C CA . THR A 1 266 ? 17.718 11.831 4.124 1.00 94.88 266 THR A CA 1
ATOM 2050 C C . THR A 1 266 ? 16.991 10.767 4.950 1.00 94.88 266 THR A C 1
ATOM 2052 O O . THR A 1 266 ? 16.754 10.966 6.139 1.00 94.88 266 THR A O 1
ATOM 2055 N N . LEU A 1 267 ? 16.633 9.647 4.326 1.00 96.19 267 LEU A N 1
ATOM 2056 C CA . LEU A 1 267 ? 15.915 8.511 4.900 1.00 96.19 267 LEU A CA 1
ATOM 2057 C C . LEU A 1 267 ? 16.776 7.253 4.726 1.00 96.19 267 LEU A C 1
ATOM 2059 O O . LEU A 1 267 ? 16.573 6.504 3.770 1.00 96.19 267 LEU A O 1
ATOM 2063 N N . PRO A 1 268 ? 17.756 7.003 5.610 1.00 95.25 268 PRO A N 1
ATOM 2064 C CA . PRO A 1 268 ? 18.644 5.852 5.467 1.00 95.25 268 PRO A CA 1
ATOM 2065 C C . PRO A 1 268 ? 17.920 4.510 5.652 1.00 95.25 268 PRO A C 1
ATOM 2067 O O . PRO A 1 268 ? 18.362 3.514 5.086 1.00 95.25 268 PRO A O 1
ATOM 2070 N N . ASP A 1 269 ? 16.802 4.477 6.388 1.00 97.00 269 ASP A N 1
ATOM 2071 C CA . ASP A 1 269 ? 15.990 3.270 6.572 1.00 97.00 269 ASP A CA 1
ATOM 2072 C C . ASP A 1 269 ? 15.237 2.892 5.273 1.00 97.00 269 ASP A C 1
ATOM 2074 O O . ASP A 1 269 ? 14.393 3.662 4.796 1.00 97.00 269 ASP A O 1
ATOM 2078 N N . PRO A 1 270 ? 15.487 1.694 4.703 1.00 97.12 270 PRO A N 1
ATOM 2079 C CA . PRO A 1 270 ? 14.734 1.131 3.585 1.00 97.12 270 PRO A CA 1
ATOM 2080 C C . PRO A 1 270 ? 13.207 1.202 3.713 1.00 97.12 270 PRO A C 1
ATOM 2082 O O . PRO A 1 270 ? 12.542 1.408 2.693 1.00 97.12 270 PRO A O 1
ATOM 2085 N N . ILE A 1 271 ? 12.661 1.016 4.917 1.00 97.75 271 ILE A N 1
ATOM 2086 C CA . ILE A 1 271 ? 11.217 1.007 5.182 1.00 97.75 271 ILE A CA 1
ATOM 2087 C C . ILE A 1 271 ? 10.647 2.422 5.081 1.00 97.75 271 ILE A C 1
ATOM 2089 O O . ILE A 1 271 ? 9.611 2.626 4.447 1.00 97.75 271 ILE A O 1
ATOM 2093 N N . ASP A 1 272 ? 11.343 3.422 5.621 1.00 98.12 272 ASP A N 1
ATOM 2094 C CA . ASP A 1 272 ? 10.917 4.819 5.510 1.00 98.12 272 ASP A CA 1
ATOM 2095 C C . ASP A 1 272 ? 10.981 5.330 4.065 1.00 98.12 272 ASP A C 1
ATOM 2097 O O . ASP A 1 272 ? 10.126 6.112 3.645 1.00 98.12 272 ASP A O 1
ATOM 2101 N N . GLN A 1 273 ? 11.918 4.826 3.257 1.00 98.06 273 GLN A N 1
ATOM 2102 C CA . GLN A 1 273 ? 11.930 5.096 1.816 1.00 98.06 273 GLN A CA 1
ATOM 2103 C C . GLN A 1 273 ? 10.683 4.522 1.124 1.00 98.06 273 GLN A C 1
ATOM 2105 O O . GLN A 1 273 ? 10.071 5.205 0.305 1.00 98.06 273 GLN A O 1
ATOM 2110 N N . MET A 1 274 ? 10.266 3.296 1.465 1.00 98.62 274 MET A N 1
ATOM 2111 C CA . MET A 1 274 ? 9.036 2.699 0.922 1.00 98.62 274 MET A CA 1
ATOM 2112 C C . MET A 1 274 ? 7.790 3.483 1.347 1.00 98.62 274 MET A C 1
ATOM 2114 O O . MET A 1 274 ? 6.938 3.766 0.509 1.00 98.62 274 MET A O 1
ATOM 2118 N N . LYS A 1 275 ? 7.712 3.909 2.615 1.00 98.44 275 LYS A N 1
ATOM 2119 C CA . LYS A 1 275 ? 6.634 4.783 3.106 1.00 98.44 275 LYS A CA 1
ATOM 2120 C C . LYS A 1 275 ? 6.576 6.105 2.344 1.00 98.44 275 LYS A C 1
ATOM 2122 O O . LYS A 1 275 ? 5.492 6.540 1.968 1.00 98.44 275 LYS A O 1
ATOM 2127 N N . LEU A 1 276 ? 7.721 6.738 2.081 1.00 98.19 276 LEU A N 1
ATOM 2128 C CA . LEU A 1 276 ? 7.756 7.983 1.315 1.00 98.19 276 LEU A CA 1
ATOM 2129 C C . LEU A 1 276 ? 7.207 7.787 -0.103 1.00 98.19 276 LEU A C 1
ATOM 2131 O O . LEU A 1 276 ? 6.434 8.617 -0.577 1.00 98.19 276 LEU A O 1
ATOM 2135 N N . PHE A 1 277 ? 7.572 6.691 -0.770 1.00 98.00 277 PHE A N 1
ATOM 2136 C CA . PHE A 1 277 ? 7.044 6.388 -2.099 1.00 98.00 277 PHE A CA 1
ATOM 2137 C C . PHE A 1 277 ? 5.555 6.031 -2.072 1.00 98.00 277 PHE A C 1
ATOM 2139 O O . PHE A 1 277 ? 4.814 6.430 -2.966 1.00 98.00 277 PHE A O 1
ATOM 2146 N N . GLU A 1 278 ? 5.080 5.379 -1.016 1.00 97.75 278 GLU A N 1
ATOM 2147 C CA . GLU A 1 278 ? 3.651 5.146 -0.815 1.00 97.75 278 GLU A CA 1
ATOM 2148 C C . GLU A 1 278 ? 2.875 6.464 -0.632 1.00 97.75 278 GLU A C 1
ATOM 2150 O O . GLU A 1 278 ? 1.791 6.655 -1.188 1.00 97.75 278 GLU A O 1
ATOM 2155 N N . LEU A 1 279 ? 3.468 7.461 0.034 1.00 97.88 279 LEU A N 1
ATOM 2156 C CA . LEU A 1 279 ? 2.886 8.806 0.127 1.00 97.88 279 LEU A CA 1
ATOM 2157 C C . LEU A 1 279 ? 2.816 9.541 -1.218 1.00 97.88 279 LEU A C 1
ATOM 2159 O O . LEU A 1 279 ? 2.047 10.498 -1.338 1.00 97.88 279 LEU A O 1
ATOM 2163 N N . ILE A 1 280 ? 3.571 9.126 -2.240 1.00 96.06 280 ILE A N 1
ATOM 2164 C CA . ILE A 1 280 ? 3.403 9.654 -3.604 1.00 96.06 280 ILE A CA 1
ATOM 2165 C C . ILE A 1 280 ? 2.065 9.182 -4.186 1.00 96.06 280 ILE A C 1
ATOM 2167 O O . ILE A 1 280 ? 1.461 9.921 -4.958 1.00 96.06 280 ILE A O 1
ATOM 2171 N N . GLN A 1 281 ? 1.576 8.001 -3.801 1.00 91.38 281 GLN A N 1
ATOM 2172 C CA . GLN A 1 281 ? 0.275 7.484 -4.238 1.00 91.38 281 GLN A CA 1
ATOM 2173 C C . GLN A 1 281 ? -0.869 8.103 -3.429 1.00 91.38 281 GLN A C 1
ATOM 2175 O O . GLN A 1 281 ? -1.875 8.533 -3.988 1.00 91.38 281 GLN A O 1
ATOM 2180 N N . ILE A 1 282 ? -0.684 8.227 -2.112 1.00 94.00 282 ILE A N 1
ATOM 2181 C CA . ILE A 1 282 ? -1.723 8.721 -1.198 1.00 94.00 282 ILE A CA 1
ATOM 2182 C C . ILE A 1 282 ? -1.918 10.241 -1.314 1.00 94.00 282 ILE A C 1
ATOM 2184 O O . ILE A 1 282 ? -3.048 10.728 -1.380 1.00 94.00 282 ILE A O 1
ATOM 2188 N N . VAL A 1 283 ? -0.824 11.009 -1.316 1.00 96.38 283 VAL A N 1
ATOM 2189 C CA . VAL A 1 283 ? -0.830 12.482 -1.319 1.00 96.38 283 VAL A CA 1
ATOM 2190 C C . VAL A 1 283 ? 0.284 13.031 -2.236 1.00 96.38 283 VAL A C 1
ATOM 2192 O O . VAL A 1 283 ? 1.233 13.663 -1.769 1.00 96.38 283 VAL A O 1
ATOM 2195 N N . PRO A 1 284 ? 0.188 12.837 -3.569 1.00 94.94 284 PRO A N 1
ATOM 2196 C CA . PRO A 1 284 ? 1.279 13.098 -4.519 1.00 94.94 284 PRO A CA 1
ATOM 2197 C C . PRO A 1 284 ? 1.845 14.517 -4.457 1.00 94.94 284 PRO A C 1
ATOM 2199 O O . PRO A 1 284 ? 3.062 14.707 -4.429 1.00 94.94 284 PRO A O 1
ATOM 2202 N N . THR A 1 285 ? 0.971 15.524 -4.462 1.00 95.62 285 THR A N 1
ATOM 2203 C CA . THR A 1 285 ? 1.369 16.936 -4.519 1.00 95.62 285 THR A CA 1
ATOM 2204 C C . THR A 1 285 ? 2.218 17.360 -3.317 1.00 95.62 285 THR A C 1
ATOM 2206 O O . THR A 1 285 ? 3.345 17.801 -3.539 1.00 95.62 285 THR A O 1
ATOM 2209 N N . PRO A 1 286 ? 1.762 17.219 -2.054 1.00 96.88 286 PRO A N 1
ATOM 2210 C CA . PRO A 1 286 ? 2.580 17.596 -0.902 1.00 96.88 286 PRO A CA 1
ATOM 2211 C C . PRO A 1 286 ? 3.849 16.747 -0.772 1.00 96.88 286 PRO A C 1
ATOM 2213 O O . PRO A 1 286 ? 4.874 17.294 -0.384 1.00 96.88 286 PRO A O 1
ATOM 2216 N N . THR A 1 287 ? 3.834 15.465 -1.157 1.00 97.25 287 THR A N 1
ATOM 2217 C CA . THR A 1 287 ? 5.043 14.621 -1.126 1.00 97.25 287 THR A CA 1
ATOM 2218 C C . THR A 1 287 ? 6.107 15.124 -2.100 1.00 97.25 287 THR A C 1
ATOM 2220 O O . THR A 1 287 ? 7.272 15.265 -1.733 1.00 97.25 287 THR A O 1
ATOM 2223 N N . ARG A 1 288 ? 5.719 15.495 -3.328 1.00 95.88 288 ARG A N 1
ATOM 2224 C CA . ARG A 1 288 ? 6.646 16.107 -4.296 1.00 95.88 288 ARG A CA 1
ATOM 2225 C C . ARG A 1 288 ? 7.130 17.483 -3.841 1.00 95.88 288 ARG A C 1
ATOM 2227 O O . ARG A 1 288 ? 8.288 17.815 -4.075 1.00 95.88 288 ARG A O 1
ATOM 2234 N N . SER A 1 289 ? 6.274 18.277 -3.199 1.00 96.44 289 SER A N 1
ATOM 2235 C CA . SER A 1 289 ? 6.674 19.568 -2.630 1.00 96.44 289 SER A CA 1
ATOM 2236 C C . SER A 1 289 ? 7.674 19.411 -1.483 1.00 96.44 289 SER A C 1
ATOM 2238 O O . SER A 1 289 ? 8.636 20.170 -1.425 1.00 96.44 289 SER A O 1
ATOM 2240 N N . ALA A 1 290 ? 7.493 18.406 -0.621 1.00 96.81 290 ALA A N 1
ATOM 2241 C CA . ALA A 1 290 ? 8.434 18.079 0.448 1.00 96.81 290 ALA A CA 1
ATOM 2242 C C . ALA A 1 290 ? 9.795 17.631 -0.103 1.00 96.81 290 ALA A C 1
ATOM 2244 O O . ALA A 1 290 ? 10.829 18.059 0.393 1.00 96.81 290 ALA A O 1
ATOM 2245 N N . LEU A 1 291 ? 9.818 16.823 -1.168 1.00 95.50 291 LEU A N 1
ATOM 2246 C CA . LEU A 1 291 ? 11.064 16.451 -1.853 1.00 95.50 291 LEU A CA 1
ATOM 2247 C C . LEU A 1 291 ? 11.798 17.674 -2.417 1.00 95.50 291 LEU A C 1
ATOM 2249 O O . LEU A 1 291 ? 12.996 17.834 -2.207 1.00 95.50 291 LEU A O 1
ATOM 2253 N N . LYS A 1 292 ? 11.066 18.574 -3.082 1.00 94.38 292 LYS A N 1
ATOM 2254 C CA . LYS A 1 292 ? 11.634 19.789 -3.681 1.00 94.38 292 LYS A CA 1
ATOM 2255 C C . LYS A 1 292 ? 12.094 20.831 -2.662 1.00 94.38 292 LYS A C 1
ATOM 2257 O O . LYS A 1 292 ? 12.875 21.701 -3.030 1.00 94.38 292 LYS A O 1
ATOM 2262 N N . SER A 1 293 ? 11.613 20.784 -1.417 1.00 94.38 293 SER A N 1
ATOM 2263 C CA . SER A 1 293 ? 12.009 21.760 -0.394 1.00 94.38 293 SER A CA 1
ATOM 2264 C C . SER A 1 293 ? 13.431 21.540 0.124 1.00 94.38 293 SER A C 1
ATOM 2266 O O . SER A 1 293 ? 13.992 22.447 0.730 1.00 94.38 293 SER A O 1
ATOM 2268 N N . GLY A 1 294 ? 14.000 20.342 -0.057 1.00 90.31 294 GLY A N 1
ATOM 2269 C CA . GLY A 1 294 ? 15.271 19.951 0.561 1.00 90.31 294 GLY A CA 1
ATOM 2270 C C . GLY A 1 294 ? 15.183 19.672 2.070 1.00 90.31 294 GLY A C 1
ATOM 2271 O O . GLY A 1 294 ? 16.156 19.200 2.651 1.00 90.31 294 GLY A O 1
ATOM 2272 N N . ASP A 1 295 ? 14.021 19.891 2.696 1.00 93.81 295 ASP A N 1
ATOM 2273 C CA . ASP A 1 295 ? 13.735 19.588 4.104 1.00 93.81 295 ASP A CA 1
ATOM 2274 C C . ASP A 1 295 ? 12.465 18.735 4.208 1.00 93.81 295 ASP A C 1
ATOM 2276 O O . ASP A 1 295 ? 11.405 19.171 4.670 1.00 93.81 295 ASP A O 1
ATOM 2280 N N . VAL A 1 296 ? 12.571 17.502 3.702 1.00 95.69 296 VAL A N 1
ATOM 2281 C CA . VAL A 1 296 ? 11.447 16.561 3.613 1.00 95.69 296 VAL A CA 1
ATOM 2282 C C . VAL A 1 296 ? 10.821 16.346 4.984 1.00 95.69 296 VAL A C 1
ATOM 2284 O O . VAL A 1 296 ? 9.611 16.452 5.117 1.00 95.69 296 VAL A O 1
ATOM 2287 N N . LEU A 1 297 ? 11.627 16.062 6.011 1.00 97.12 297 LEU A N 1
ATOM 2288 C CA . LEU A 1 297 ? 11.131 15.605 7.310 1.00 97.12 297 LEU A CA 1
ATOM 2289 C C . LEU A 1 297 ? 10.365 16.686 8.077 1.00 97.12 297 LEU A C 1
ATOM 2291 O O . LEU A 1 297 ? 9.400 16.349 8.768 1.00 97.12 297 LEU A O 1
ATOM 2295 N N . ASN A 1 298 ? 10.758 17.955 7.948 1.00 97.69 298 ASN A N 1
ATOM 2296 C CA . ASN A 1 298 ? 10.075 19.056 8.626 1.00 97.69 298 ASN A CA 1
ATOM 2297 C C . ASN A 1 298 ? 8.993 19.717 7.761 1.00 97.69 298 ASN A C 1
ATOM 2299 O O . ASN A 1 298 ? 8.230 20.533 8.284 1.00 97.69 298 ASN A O 1
ATOM 2303 N N . TYR A 1 299 ? 8.872 19.361 6.474 1.00 97.88 299 TYR A N 1
ATOM 2304 C CA . TYR A 1 299 ? 7.800 19.865 5.617 1.00 97.88 299 TYR A CA 1
ATOM 2305 C C . TYR A 1 299 ? 6.434 19.553 6.240 1.00 97.88 299 TYR A C 1
ATOM 2307 O O . TYR A 1 299 ? 6.130 18.400 6.564 1.00 97.88 299 TYR A O 1
ATOM 2315 N N . ARG A 1 300 ? 5.605 20.586 6.419 1.00 97.69 300 ARG A N 1
ATOM 2316 C CA . ARG A 1 300 ? 4.298 20.473 7.075 1.00 97.69 300 ARG A CA 1
ATOM 2317 C C . ARG A 1 300 ? 3.153 20.474 6.078 1.00 97.69 300 ARG A C 1
ATOM 2319 O O . ARG A 1 300 ? 3.080 21.296 5.171 1.00 97.69 300 ARG A O 1
ATOM 2326 N N . VAL A 1 301 ? 2.202 19.588 6.335 1.00 97.19 301 VAL A N 1
ATOM 2327 C CA . VAL A 1 301 ? 0.905 19.534 5.674 1.00 97.19 301 VAL A CA 1
ATOM 2328 C C . VAL A 1 301 ? -0.144 20.065 6.640 1.00 97.19 301 VAL A C 1
ATOM 2330 O O . VAL A 1 301 ? -0.283 19.548 7.743 1.00 97.19 301 VAL A O 1
ATOM 2333 N N . SER A 1 302 ? -0.896 21.079 6.217 1.00 96.81 302 SER A N 1
ATOM 2334 C CA . SER A 1 302 ? -2.016 21.662 6.974 1.00 96.81 302 SER A CA 1
ATOM 2335 C C . SER A 1 302 ? -3.313 21.765 6.165 1.00 96.81 302 SER A C 1
ATOM 2337 O O . SER A 1 302 ? -4.343 22.167 6.697 1.00 96.81 302 SER A O 1
ATOM 2339 N N . SER A 1 303 ? -3.292 21.396 4.876 1.00 97.44 303 SER A N 1
ATOM 2340 C CA . SER A 1 303 ? -4.495 21.398 4.039 1.00 97.44 303 SER A CA 1
ATOM 2341 C C . SER A 1 303 ? -5.529 20.413 4.603 1.00 97.44 303 SER A C 1
ATOM 2343 O O . SER A 1 303 ? -5.226 19.216 4.678 1.00 97.44 303 SER A O 1
ATOM 2345 N N . PRO A 1 304 ? -6.759 20.857 4.933 1.00 96.62 304 PRO A N 1
ATOM 2346 C CA . PRO A 1 304 ? -7.796 19.972 5.464 1.00 96.62 304 PRO A CA 1
ATOM 2347 C C . PRO A 1 304 ? -8.114 18.798 4.532 1.00 96.62 304 PRO A C 1
ATOM 2349 O O . PRO A 1 304 ? -8.321 17.675 4.991 1.00 96.62 304 PRO A O 1
ATOM 2352 N N . THR A 1 305 ? -8.087 19.037 3.217 1.00 97.31 305 THR A N 1
ATOM 2353 C CA . THR A 1 305 ? -8.294 18.007 2.192 1.00 97.31 305 THR A CA 1
ATOM 2354 C C . THR A 1 305 ? -7.191 16.954 2.231 1.00 97.31 305 THR A C 1
ATOM 2356 O O . THR A 1 305 ? -7.480 15.761 2.256 1.00 97.31 305 THR A O 1
ATOM 2359 N N . ILE A 1 306 ? -5.924 17.370 2.308 1.00 97.19 306 ILE A N 1
ATOM 2360 C CA . ILE A 1 306 ? -4.798 16.431 2.390 1.00 97.19 306 ILE A CA 1
ATOM 2361 C C . ILE A 1 306 ? -4.821 15.665 3.717 1.00 97.19 306 ILE A C 1
ATOM 2363 O O . ILE A 1 306 ? -4.668 14.446 3.715 1.00 97.19 306 ILE A O 1
ATOM 2367 N N . MET A 1 307 ? -5.097 16.337 4.838 1.00 97.62 307 MET A N 1
ATOM 2368 C CA . MET A 1 307 ? -5.258 15.664 6.131 1.00 97.62 307 MET A CA 1
ATOM 2369 C C . MET A 1 307 ? -6.390 14.629 6.087 1.00 97.62 307 MET A C 1
ATOM 2371 O O . MET A 1 307 ? -6.248 13.540 6.633 1.00 97.62 307 MET A O 1
ATOM 2375 N N . LYS A 1 308 ? -7.497 14.908 5.385 1.00 95.25 308 LYS A N 1
ATOM 2376 C CA . LYS A 1 308 ? -8.561 13.919 5.143 1.00 95.25 308 LYS A CA 1
ATOM 2377 C C . LYS A 1 308 ? -8.060 12.718 4.331 1.00 95.25 308 LYS A C 1
ATOM 2379 O O . LYS A 1 308 ? -8.387 11.590 4.688 1.00 95.25 308 LYS A O 1
ATOM 2384 N N . HIS A 1 309 ? -7.257 12.930 3.287 1.00 95.06 309 HIS A N 1
ATOM 2385 C CA . HIS A 1 309 ? -6.672 11.829 2.511 1.00 95.06 309 HIS A CA 1
ATOM 2386 C C . HIS A 1 309 ? -5.751 10.937 3.350 1.00 95.06 309 HIS A C 1
ATOM 2388 O O . HIS A 1 309 ? -5.837 9.717 3.231 1.00 95.06 309 HIS A O 1
ATOM 2394 N N . LEU A 1 310 ? -4.939 11.515 4.240 1.00 96.56 310 LEU A N 1
ATOM 2395 C CA . LEU A 1 310 ? -4.121 10.748 5.185 1.00 96.56 310 LEU A CA 1
ATOM 2396 C C . LEU A 1 310 ? -4.997 9.855 6.081 1.00 96.56 310 LEU A C 1
ATOM 2398 O O . LEU A 1 310 ? -4.780 8.645 6.147 1.00 96.56 310 LEU A O 1
ATOM 2402 N N . ARG A 1 311 ? -6.064 10.412 6.670 1.00 94.31 311 ARG A N 1
ATOM 2403 C CA . ARG A 1 311 ? -6.997 9.653 7.528 1.00 94.31 311 ARG A CA 1
ATOM 2404 C C . ARG A 1 311 ? -7.708 8.529 6.782 1.00 94.31 311 ARG A C 1
ATOM 2406 O O . ARG A 1 311 ? -7.829 7.424 7.304 1.00 94.31 311 ARG A O 1
ATOM 2413 N N . ASN A 1 312 ? -8.122 8.775 5.541 1.00 90.62 312 ASN A N 1
ATOM 2414 C CA . ASN A 1 312 ? -8.740 7.751 4.692 1.00 90.62 312 ASN A CA 1
ATOM 2415 C C . ASN A 1 312 ? -7.790 6.589 4.355 1.00 90.62 312 ASN A C 1
ATOM 2417 O O . ASN A 1 312 ? -8.254 5.515 3.983 1.00 90.62 312 ASN A O 1
ATOM 2421 N N . ASN A 1 313 ? -6.481 6.794 4.508 1.00 91.38 313 ASN A N 1
ATOM 2422 C CA . ASN A 1 313 ? -5.444 5.774 4.360 1.00 91.38 313 ASN A CA 1
ATOM 2423 C C . ASN A 1 313 ? -4.884 5.320 5.716 1.00 91.38 313 ASN A C 1
ATOM 2425 O O . ASN A 1 313 ? -3.772 4.810 5.804 1.00 91.38 313 ASN A O 1
ATOM 2429 N N . SER A 1 314 ? -5.677 5.488 6.780 1.00 91.44 314 SER A N 1
ATOM 2430 C CA . SER A 1 314 ? -5.368 5.035 8.137 1.00 91.44 314 SER A CA 1
ATOM 2431 C C . SER A 1 314 ? -4.162 5.723 8.799 1.00 91.44 314 SER A C 1
ATOM 2433 O O . SER A 1 314 ? -3.629 5.212 9.779 1.00 91.44 314 SER A O 1
ATOM 2435 N N . ILE A 1 315 ? -3.777 6.913 8.323 1.00 95.25 315 ILE A N 1
ATOM 2436 C CA . ILE A 1 315 ? -2.747 7.772 8.925 1.00 95.25 315 ILE A CA 1
ATOM 2437 C C . ILE A 1 315 ? -3.453 8.859 9.748 1.00 95.25 315 ILE A C 1
ATOM 2439 O O . ILE A 1 315 ? -4.235 9.638 9.204 1.00 95.25 315 ILE A O 1
ATOM 2443 N N . PHE A 1 316 ? -3.201 8.909 11.061 1.00 94.81 316 PHE A N 1
ATOM 2444 C CA . PHE A 1 316 ? -3.950 9.748 12.019 1.00 94.81 316 PHE A CA 1
ATOM 2445 C C . PHE A 1 316 ? -5.470 9.493 12.008 1.00 94.81 316 PHE A C 1
ATOM 2447 O O . PHE A 1 316 ? -6.282 10.410 12.155 1.00 94.81 316 PHE A O 1
ATOM 2454 N N . ALA A 1 317 ? -5.875 8.242 11.793 1.00 92.00 317 ALA A N 1
ATOM 2455 C CA . ALA A 1 317 ? -7.284 7.873 11.673 1.00 92.00 317 ALA A CA 1
ATOM 2456 C C . ALA A 1 317 ? -7.923 7.401 12.990 1.00 92.00 317 ALA A C 1
ATOM 2458 O O . ALA A 1 317 ? -9.150 7.446 13.129 1.00 92.00 317 ALA A O 1
ATOM 2459 N N . PHE A 1 318 ? -7.118 6.928 13.943 1.00 94.12 318 PHE A N 1
ATOM 2460 C CA . PHE A 1 318 ? -7.598 6.130 15.068 1.00 94.12 318 PHE A CA 1
ATOM 2461 C C . PHE A 1 318 ? -7.566 6.922 16.371 1.00 94.12 318 PHE A C 1
ATOM 2463 O O . PHE A 1 318 ? -6.522 7.388 16.810 1.00 94.12 318 PHE A O 1
ATOM 2470 N N . GLY A 1 319 ? -8.725 7.039 17.005 1.00 92.88 319 GLY A N 1
ATOM 2471 C CA . GLY A 1 319 ? -8.911 7.851 18.199 1.00 92.88 319 GLY A CA 1
ATOM 2472 C C . GLY A 1 319 ? -9.175 9.339 17.926 1.00 92.88 319 GLY A C 1
ATOM 2473 O O . GLY A 1 319 ? -8.863 9.878 16.859 1.00 92.88 319 GLY A O 1
ATOM 2474 N N . GLN A 1 320 ? -9.764 10.022 18.908 1.00 92.62 320 GLN A N 1
ATOM 2475 C CA . GLN A 1 320 ? -10.127 11.439 18.826 1.00 92.62 320 GLN A CA 1
ATOM 2476 C C . GLN A 1 320 ? -8.900 12.334 18.633 1.00 92.62 320 GLN A C 1
ATOM 2478 O O . GLN A 1 320 ? -8.936 13.243 17.805 1.00 92.62 320 GLN A O 1
ATOM 2483 N N . ALA A 1 321 ? -7.809 12.073 19.361 1.00 91.50 321 ALA A N 1
ATOM 2484 C CA . ALA A 1 321 ? -6.605 12.905 19.316 1.00 91.50 321 ALA A CA 1
ATOM 2485 C C . ALA A 1 321 ? -5.975 12.937 17.915 1.00 91.50 321 ALA A C 1
ATOM 2487 O O . ALA A 1 321 ? -5.628 14.003 17.408 1.00 91.50 321 ALA A O 1
ATOM 2488 N N . ASP A 1 322 ? -5.891 11.781 17.261 1.00 93.81 322 ASP A N 1
ATOM 2489 C CA . ASP A 1 322 ? -5.387 11.664 15.895 1.00 93.81 322 ASP A CA 1
ATOM 2490 C C . ASP A 1 322 ? -6.301 12.377 14.895 1.00 93.81 322 ASP A C 1
ATOM 2492 O O . ASP A 1 322 ? -5.838 13.178 14.076 1.00 93.81 322 ASP A O 1
ATOM 2496 N N . ARG A 1 323 ? -7.620 12.165 14.998 1.00 92.94 323 ARG A N 1
ATOM 2497 C CA . ARG A 1 323 ? -8.592 12.823 14.114 1.00 92.94 323 ARG A CA 1
ATOM 2498 C C . ARG A 1 323 ? -8.616 14.340 14.284 1.00 92.94 323 ARG A C 1
ATOM 2500 O O . ARG A 1 323 ? -8.827 15.040 13.295 1.00 92.94 323 ARG A O 1
ATOM 2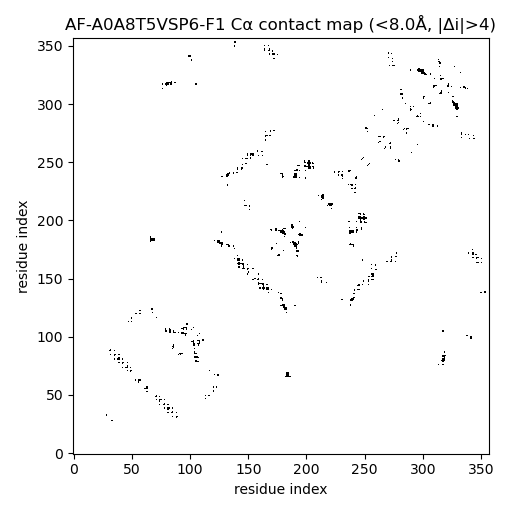507 N N . ALA A 1 324 ? -8.347 14.843 15.487 1.00 94.56 324 ALA A N 1
ATOM 2508 C CA . ALA A 1 324 ? -8.290 16.270 15.792 1.00 94.56 324 ALA A CA 1
ATOM 2509 C C . ALA A 1 324 ? -7.042 16.979 15.229 1.00 94.56 324 ALA A C 1
ATOM 2511 O O . ALA A 1 324 ? -6.987 18.210 15.226 1.00 94.56 324 ALA A O 1
ATOM 2512 N N . ARG A 1 325 ? -6.033 16.246 14.730 1.00 95.75 325 ARG A N 1
ATOM 2513 C CA . ARG A 1 325 ? -4.827 16.854 14.146 1.00 95.75 325 ARG A CA 1
ATOM 2514 C C . ARG A 1 325 ? -5.170 17.674 12.905 1.00 95.75 325 ARG A C 1
ATOM 2516 O O . ARG A 1 325 ? -5.605 17.124 11.899 1.00 95.75 325 ARG A O 1
ATOM 2523 N N . ASN A 1 326 ? -4.887 18.973 12.942 1.00 97.06 326 ASN A N 1
ATOM 2524 C CA . ASN A 1 326 ? -5.089 19.879 11.801 1.00 97.06 326 ASN A CA 1
ATOM 2525 C C . ASN A 1 326 ? -3.845 20.033 10.915 1.00 97.06 326 ASN A C 1
ATOM 2527 O O . ASN A 1 326 ? -3.932 20.566 9.813 1.00 97.06 326 ASN A O 1
ATOM 2531 N N . SER A 1 327 ? -2.685 19.572 11.385 1.00 97.69 327 SER A N 1
ATOM 2532 C CA . SER A 1 327 ? -1.457 19.534 10.596 1.00 97.69 327 SER A CA 1
ATOM 2533 C C . SER A 1 327 ? -0.521 18.427 11.071 1.00 97.69 327 SER A C 1
ATOM 2535 O O . SER A 1 327 ? -0.648 17.945 12.200 1.00 97.69 327 SER A O 1
ATOM 2537 N N . ALA A 1 328 ? 0.422 18.044 10.215 1.00 98.00 328 ALA A N 1
ATOM 2538 C CA . ALA A 1 328 ? 1.506 17.126 10.546 1.00 98.00 328 ALA A CA 1
ATOM 2539 C C . ALA A 1 328 ? 2.737 17.409 9.675 1.00 98.00 328 ALA A C 1
ATOM 2541 O O . ALA A 1 328 ? 2.615 17.817 8.519 1.00 98.00 328 ALA A O 1
ATOM 2542 N N . SER A 1 329 ? 3.925 17.199 10.233 1.00 98.31 329 SER A N 1
ATOM 2543 C CA . SER A 1 329 ? 5.168 17.100 9.462 1.00 98.31 329 SER A CA 1
ATOM 2544 C C . SER A 1 329 ? 5.276 15.737 8.772 1.00 98.31 329 SER A C 1
ATOM 2546 O O . SER A 1 329 ? 4.681 14.759 9.228 1.00 98.31 329 SER A O 1
ATOM 2548 N N . PHE A 1 330 ? 6.066 15.629 7.703 1.00 98.12 330 PHE A N 1
ATOM 2549 C CA . PHE A 1 330 ? 6.339 14.331 7.072 1.00 98.12 330 PHE A CA 1
ATOM 2550 C C . PHE A 1 330 ? 7.007 13.339 8.028 1.00 98.12 330 PHE A C 1
ATOM 2552 O O . PHE A 1 330 ? 6.708 12.153 7.954 1.00 98.12 330 PHE A O 1
ATOM 2559 N N . ARG A 1 331 ? 7.820 13.799 8.989 1.00 97.81 331 ARG A N 1
ATOM 2560 C CA . ARG A 1 331 ? 8.322 12.941 10.074 1.00 97.81 331 ARG A CA 1
ATOM 2561 C C . ARG A 1 331 ? 7.185 12.287 10.862 1.00 97.81 331 ARG A C 1
ATOM 2563 O O . ARG A 1 331 ? 7.204 11.080 11.078 1.00 97.81 331 ARG A O 1
ATOM 2570 N N . GLU A 1 332 ? 6.193 13.074 11.276 1.00 98.00 332 GLU A N 1
ATOM 2571 C CA . GLU A 1 332 ? 5.023 12.556 11.995 1.00 98.00 332 GLU A CA 1
ATOM 2572 C C . GLU A 1 332 ? 4.189 11.620 11.108 1.00 98.00 332 GLU A C 1
ATOM 2574 O O . GLU A 1 332 ? 3.709 10.596 11.586 1.00 98.00 332 GLU A O 1
ATOM 2579 N N . ILE A 1 333 ? 4.040 11.946 9.819 1.00 98.31 333 ILE A N 1
ATOM 2580 C CA . ILE A 1 333 ? 3.305 11.118 8.853 1.00 98.31 333 ILE A CA 1
ATOM 2581 C C . ILE A 1 333 ? 3.986 9.752 8.691 1.00 98.31 333 ILE A C 1
ATOM 2583 O O . ILE A 1 333 ? 3.324 8.732 8.854 1.00 98.31 333 ILE A O 1
ATOM 2587 N N . LEU A 1 334 ? 5.298 9.712 8.434 1.00 97.81 334 LEU A N 1
ATOM 2588 C CA . LEU A 1 334 ? 6.061 8.466 8.267 1.00 97.81 334 LEU A CA 1
ATOM 2589 C C . LEU A 1 334 ? 6.018 7.592 9.534 1.00 97.81 334 LEU A C 1
ATOM 2591 O O . LEU A 1 334 ? 5.889 6.367 9.444 1.00 97.81 334 LEU A O 1
ATOM 2595 N N . ALA A 1 335 ? 6.059 8.209 10.719 1.00 95.69 335 ALA A N 1
ATOM 2596 C CA . ALA A 1 335 ? 5.909 7.501 11.990 1.00 95.69 335 ALA A CA 1
ATOM 2597 C C . ALA A 1 335 ? 4.500 6.899 12.167 1.00 95.69 335 ALA A C 1
ATOM 2599 O O . ALA A 1 335 ? 4.351 5.800 12.698 1.00 95.69 335 ALA A O 1
ATOM 2600 N N . ALA A 1 336 ? 3.461 7.584 11.682 1.00 95.69 336 ALA A N 1
ATOM 2601 C CA . ALA A 1 336 ? 2.076 7.122 11.754 1.00 95.69 336 ALA A CA 1
ATOM 2602 C C . ALA A 1 336 ? 1.720 6.036 10.716 1.00 95.69 336 ALA A C 1
ATOM 2604 O O . ALA A 1 336 ? 0.653 5.434 10.807 1.00 95.69 336 ALA A O 1
ATOM 2605 N N . MET A 1 337 ? 2.604 5.730 9.759 1.00 95.75 337 MET A N 1
ATOM 2606 C CA . MET A 1 337 ? 2.405 4.690 8.735 1.00 95.75 337 MET A CA 1
ATOM 2607 C C . MET A 1 337 ? 2.749 3.267 9.218 1.00 95.75 337 MET A C 1
ATOM 2609 O O . MET A 1 337 ? 3.151 2.415 8.426 1.00 95.75 337 MET A O 1
ATOM 2613 N N . TRP A 1 338 ? 2.584 2.972 10.508 1.00 91.75 338 TRP A N 1
ATOM 2614 C CA . TRP A 1 338 ? 2.944 1.673 11.096 1.00 91.75 338 TRP A CA 1
ATOM 2615 C C . TRP A 1 338 ? 2.155 0.487 10.513 1.00 91.75 338 TRP A C 1
ATOM 2617 O O . TRP A 1 338 ? 2.695 -0.613 10.439 1.00 91.75 338 TRP A O 1
ATOM 2627 N N . LEU A 1 339 ? 0.939 0.698 9.988 1.00 92.62 339 LEU A N 1
ATOM 2628 C CA . LEU A 1 339 ? 0.168 -0.342 9.278 1.00 92.62 339 LEU A CA 1
ATOM 2629 C C . LEU A 1 339 ? 0.873 -0.899 8.029 1.00 92.62 339 LEU A C 1
ATOM 2631 O O . LEU A 1 339 ? 0.507 -1.973 7.545 1.00 92.62 339 LEU A O 1
ATOM 2635 N N . PHE A 1 340 ? 1.861 -0.180 7.493 1.00 94.44 340 PHE A N 1
ATOM 2636 C CA . PHE A 1 340 ? 2.620 -0.608 6.324 1.00 94.44 340 PHE A CA 1
ATOM 2637 C C . PHE A 1 340 ? 3.895 -1.383 6.677 1.00 94.44 340 PHE A C 1
ATOM 2639 O O . PHE A 1 340 ? 4.405 -2.093 5.811 1.00 94.44 340 PHE A O 1
ATOM 2646 N N . ASN A 1 341 ? 4.392 -1.309 7.920 1.00 94.25 341 ASN A N 1
ATOM 2647 C CA . ASN A 1 341 ? 5.688 -1.884 8.309 1.00 94.25 341 ASN A CA 1
ATOM 2648 C C . ASN A 1 341 ? 5.785 -3.368 7.938 1.00 94.25 341 ASN A C 1
ATOM 2650 O O . ASN A 1 341 ? 6.620 -3.741 7.119 1.00 94.25 341 ASN A O 1
ATOM 2654 N N . ARG A 1 342 ? 4.836 -4.188 8.402 1.00 94.12 342 ARG A N 1
ATOM 2655 C CA . ARG A 1 342 ? 4.810 -5.629 8.110 1.00 94.12 342 ARG A CA 1
ATOM 2656 C C . ARG A 1 342 ? 4.748 -5.949 6.610 1.00 94.12 342 ARG A C 1
ATOM 2658 O O . ARG A 1 342 ? 5.273 -6.968 6.158 1.00 94.12 342 ARG A O 1
ATOM 2665 N N . LYS A 1 343 ? 4.085 -5.107 5.806 1.00 95.81 343 LYS A N 1
ATOM 2666 C CA . LYS A 1 343 ? 4.040 -5.273 4.341 1.00 95.81 343 LYS A CA 1
ATOM 2667 C C . LYS A 1 343 ? 5.419 -5.027 3.732 1.00 95.81 343 LYS A C 1
ATOM 2669 O O . LYS A 1 343 ? 5.875 -5.820 2.911 1.00 95.81 343 LYS A O 1
ATOM 2674 N N . PHE A 1 344 ? 6.083 -3.964 4.165 1.00 97.88 344 PHE A N 1
ATOM 2675 C CA . PHE A 1 344 ? 7.410 -3.590 3.695 1.00 97.88 344 PHE A CA 1
ATOM 2676 C C . PHE A 1 344 ? 8.503 -4.545 4.182 1.00 97.88 344 PHE A C 1
ATOM 2678 O O . PHE A 1 344 ? 9.375 -4.912 3.403 1.00 97.88 344 PHE A O 1
ATOM 2685 N N . GLU A 1 345 ? 8.413 -5.067 5.400 1.00 96.88 345 GLU A N 1
ATOM 2686 C CA . GLU A 1 345 ? 9.308 -6.120 5.892 1.00 96.88 345 GLU A CA 1
ATOM 2687 C C . GLU A 1 345 ? 9.177 -7.406 5.071 1.00 96.88 345 GLU A C 1
ATOM 2689 O O . GLU A 1 345 ? 10.176 -7.997 4.664 1.00 96.88 345 GLU A O 1
ATOM 2694 N N . ARG A 1 346 ? 7.949 -7.813 4.721 1.00 97.50 346 ARG A N 1
ATOM 2695 C CA . ARG A 1 346 ? 7.734 -8.943 3.801 1.00 97.50 346 ARG A CA 1
ATOM 2696 C C . ARG A 1 346 ? 8.308 -8.675 2.412 1.00 97.50 346 ARG A C 1
ATOM 2698 O O . ARG A 1 346 ? 8.879 -9.588 1.814 1.00 97.50 346 ARG A O 1
ATOM 2705 N N . ALA A 1 347 ? 8.194 -7.444 1.913 1.00 98.25 347 ALA A N 1
ATOM 2706 C CA . ALA A 1 347 ? 8.833 -7.040 0.666 1.00 98.25 347 ALA A CA 1
ATOM 2707 C C . ALA A 1 347 ? 10.363 -7.138 0.759 1.00 98.25 347 ALA A C 1
ATOM 2709 O O . ALA A 1 347 ? 10.990 -7.635 -0.171 1.00 98.25 347 ALA A O 1
ATOM 2710 N N . MET A 1 348 ? 10.962 -6.746 1.889 1.00 98.06 348 MET A N 1
ATOM 2711 C CA . MET A 1 348 ? 12.402 -6.874 2.140 1.00 98.06 348 MET A CA 1
ATOM 2712 C C . MET A 1 348 ? 12.859 -8.333 2.167 1.00 98.06 348 MET A C 1
ATOM 2714 O O . MET A 1 348 ? 13.856 -8.665 1.530 1.00 98.06 348 MET A O 1
ATOM 2718 N N . VAL A 1 349 ? 12.111 -9.218 2.834 1.00 97.69 349 VAL A N 1
ATOM 2719 C CA . VAL A 1 349 ? 12.392 -10.663 2.821 1.00 97.69 349 VAL A CA 1
ATOM 2720 C C . VAL A 1 349 ? 12.364 -11.196 1.387 1.00 97.69 349 VAL A C 1
ATOM 2722 O O . VAL A 1 349 ? 13.316 -11.844 0.953 1.00 97.69 349 VAL A O 1
ATOM 2725 N N . LYS A 1 350 ? 11.324 -10.862 0.610 1.00 98.00 350 LYS A N 1
ATOM 2726 C CA . LYS A 1 350 ? 11.244 -11.266 -0.802 1.00 98.00 350 LYS A CA 1
ATOM 2727 C C . LYS A 1 350 ? 12.340 -10.663 -1.666 1.00 98.00 350 LYS A C 1
ATOM 2729 O O . LYS A 1 350 ? 12.855 -11.352 -2.539 1.00 98.00 350 LYS A O 1
ATOM 2734 N N . TYR A 1 351 ? 12.732 -9.421 -1.417 1.00 97.69 351 TYR A N 1
ATOM 2735 C CA . TYR A 1 351 ? 13.838 -8.794 -2.129 1.00 97.69 351 TYR A CA 1
ATOM 2736 C C . TYR A 1 351 ? 15.150 -9.557 -1.912 1.00 97.69 351 TYR A C 1
ATOM 2738 O O . TYR A 1 351 ? 15.855 -9.847 -2.877 1.00 97.69 351 TYR A O 1
ATOM 2746 N N . SER A 1 352 ? 15.444 -9.949 -0.669 1.00 96.56 352 SER A N 1
ATOM 2747 C CA . SER A 1 352 ? 16.624 -10.753 -0.336 1.00 96.56 352 SER A CA 1
ATOM 2748 C C . SER A 1 352 ? 16.604 -12.129 -1.011 1.00 96.56 352 SER A C 1
ATOM 2750 O O . SER A 1 352 ? 17.629 -12.564 -1.528 1.00 96.56 352 SER A O 1
ATOM 2752 N N . GLU A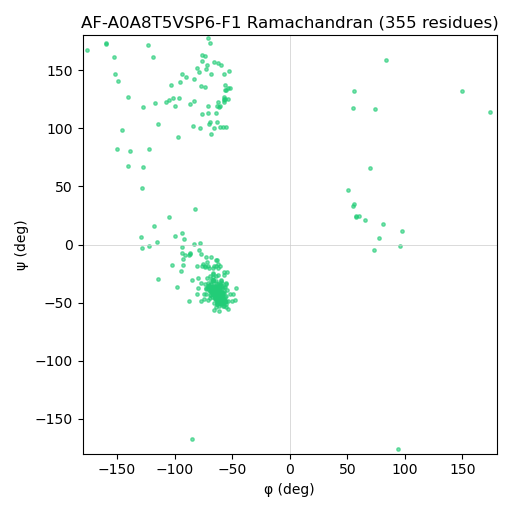 1 353 ? 15.441 -12.790 -1.080 1.00 95.62 353 GLU A N 1
ATOM 2753 C CA . GLU A 1 353 ? 15.286 -14.060 -1.812 1.00 95.62 353 GLU A CA 1
ATOM 2754 C C . GLU A 1 353 ? 15.564 -13.919 -3.317 1.00 95.62 353 GLU A C 1
ATOM 2756 O O . GLU A 1 353 ? 16.086 -14.847 -3.927 1.00 95.62 353 GLU A O 1
ATOM 2761 N N . ILE A 1 354 ? 15.197 -12.785 -3.925 1.00 93.94 354 ILE A N 1
ATOM 2762 C CA . ILE A 1 354 ? 15.440 -12.511 -5.351 1.00 93.94 354 ILE A CA 1
ATOM 2763 C C . ILE A 1 354 ? 16.915 -12.199 -5.595 1.00 93.94 354 ILE A C 1
ATOM 2765 O O . ILE A 1 354 ? 17.471 -12.678 -6.570 1.00 93.94 354 ILE A O 1
ATOM 2769 N N . LYS A 1 355 ? 17.538 -11.406 -4.717 1.00 87.06 355 LYS A N 1
ATOM 2770 C CA . LYS A 1 355 ? 18.955 -11.015 -4.798 1.00 87.06 355 LYS A CA 1
ATOM 2771 C C . LYS A 1 355 ? 19.924 -12.179 -4.588 1.00 87.06 355 LYS A C 1
ATOM 2773 O O . LYS A 1 355 ? 21.040 -12.120 -5.088 1.00 87.06 355 LYS A O 1
ATOM 2778 N N . GLY A 1 356 ? 19.532 -13.176 -3.794 1.00 71.31 356 GLY A N 1
ATOM 2779 C CA . GLY A 1 356 ? 20.339 -14.368 -3.518 1.00 71.31 356 GLY A CA 1
ATOM 2780 C C . GLY A 1 356 ? 20.234 -15.472 -4.577 1.00 71.31 356 GLY A C 1
ATOM 2781 O O . GLY A 1 356 ? 20.846 -16.522 -4.394 1.00 71.31 356 GLY A O 1
ATOM 2782 N N . ARG A 1 357 ? 19.441 -15.263 -5.632 1.00 55.78 357 ARG A N 1
ATOM 2783 C CA . ARG A 1 357 ? 19.303 -16.138 -6.804 1.00 55.78 357 ARG A CA 1
ATOM 2784 C C . ARG A 1 357 ? 19.981 -15.487 -7.996 1.00 55.78 357 ARG A C 1
ATOM 2786 O O . ARG A 1 357 ? 20.490 -16.257 -8.835 1.00 55.78 357 ARG A O 1
#

Mean predicted aligned error: 6.63 Å

Organism: NCBI:txid2819348

Solvent-accessible surface area (backbone atoms only — not comparable to full-atom values): 19228 Å² total; per-residue (Å²): 140,81,85,89,79,90,84,85,86,84,86,87,76,92,79,86,82,80,80,78,80,77,76,77,72,78,71,78,70,50,73,67,38,47,51,28,46,54,48,23,54,49,30,46,50,51,32,52,52,49,49,53,52,54,48,50,34,61,75,71,68,47,90,72,60,92,45,62,38,40,66,51,52,52,28,52,51,42,28,34,16,27,36,19,37,25,23,72,62,35,61,87,64,43,48,56,84,40,99,80,70,51,59,29,52,44,37,68,50,88,50,49,69,59,52,52,49,52,50,56,52,45,56,62,63,19,46,48,59,94,84,48,41,77,61,97,50,58,70,56,51,38,25,52,49,32,22,50,52,24,39,72,60,68,40,55,70,76,55,9,50,50,38,9,53,36,41,33,19,45,29,16,68,66,39,73,68,41,66,20,20,44,35,29,70,36,94,59,33,26,14,20,46,46,38,34,74,67,41,38,56,48,1,45,58,51,44,63,76,46,44,66,57,40,35,75,76,36,51,68,62,40,54,50,48,54,52,49,55,60,67,32,61,97,56,69,48,40,28,20,27,67,56,17,39,49,11,35,40,41,48,76,41,50,79,56,48,69,47,42,69,60,46,48,71,75,36,72,52,70,61,57,45,28,50,54,56,48,35,44,74,69,44,40,67,66,46,53,50,20,60,73,65,78,44,41,53,73,33,69,49,56,53,66,68,58,53,48,47,38,29,76,70,59,30,48,46,53,20,65,73,36,58,66,52,66,57,46,31,42,49,58,49,61,64,44,45,56,89,46,48,68,36,33,52,51,25,49,54,52,47,51,60,58,74,77,104

Sequence (357 aa):
MGRRCHAAIALAVLGLILTTFTVSHAQTPNAKQSEALATYDRALGDFKSILAERRRQIEAKEPLPNLPGQALYLARVAVISSYKDLTDAMPSRIGKPNKFEIPPAYFDADIEPLIDEYSKLFDVMEAPPAGAQNSATPFKDVVDLATAIARAKGLAPAHAEAAGRISLGLFFAETNGKQNVRNGRSNTYMGSFQTGPSEDRNGRRKWEAIKSEIAAANPELSARDDKEEARARGTDYRFNHWTNVRDGLMNAHAEVFREIPGIVKTLPDPIDQMKLFELIQIVPTPTRSALKSGDVLNYRVSSPTIMKHLRNNSIFAFGQADRARNSASFREILAAMWLFNRKFERAMVKYSEIKGR

Radius of gyration: 27.87 Å; Cα contacts (8 Å, |Δi|>4): 474; chains: 1; bounding box: 63×41×123 Å

pLDDT: mean 91.98, std 15.14, range [32.88, 98.81]